Protein AF-0000000084993056 (afdb_homodimer)

Sequence (258 aa):
MSGSFLLDTNIVIALFKGDASVRRNLAKAEKVFIPAIVLGELYYGAYKSGQAERNLSRIEEFVGNIAVLACNAGTAREYGVIKNQLRAKGRPIPENDIWIAAVARQQGLVLVTRDDHFGEVEDLKLEKWMSGSFLLDTNIVIALFKGDASVRRNLAKAEKVFIPAIVLGELYYGAYKSGQAERNLSRIEEFVGNIAVLACNAGTAREYGVIKNQLRAKGRPIPENDIWIAAVARQQGLVLVTRDDHFGEVEDLKLEKW

Structure (mmCIF, N/CA/C/O backbone):
data_AF-0000000084993056-model_v1
#
loop_
_entity.id
_entity.type
_entity.pdbx_description
1 polymer 'Ribonuclease VapC'
#
loop_
_atom_site.group_PDB
_atom_site.id
_atom_site.type_symbol
_atom_site.label_atom_id
_atom_site.label_alt_id
_atom_site.label_comp_id
_atom_site.label_asym_id
_atom_site.label_entity_id
_atom_site.label_seq_id
_atom_site.pdbx_PDB_ins_code
_atom_site.Cartn_x
_atom_site.Cartn_y
_atom_site.Cartn_z
_atom_site.occupancy
_atom_site.B_iso_or_equiv
_atom_site.auth_seq_id
_atom_site.auth_comp_id
_atom_site.auth_asym_id
_atom_site.auth_atom_id
_atom_site.pdbx_PDB_model_num
ATOM 1 N N . MET A 1 1 ? -17.078 -19.562 -17.453 1 42.78 1 MET A N 1
ATOM 2 C CA . MET A 1 1 ? -17.266 -18.125 -17.344 1 42.78 1 MET A CA 1
ATOM 3 C C . MET A 1 1 ? -15.984 -17.438 -16.906 1 42.78 1 MET A C 1
ATOM 5 O O . MET A 1 1 ? -15.594 -17.516 -15.742 1 42.78 1 MET A O 1
ATOM 9 N N . SER A 1 2 ? -15.016 -17.25 -17.938 1 58.47 2 SER A N 1
ATOM 10 C CA . SER A 1 2 ? -13.594 -16.984 -17.703 1 58.47 2 SER A CA 1
ATOM 11 C C . SER A 1 2 ? -13.391 -15.633 -17.016 1 58.47 2 SER A C 1
ATOM 13 O O . SER A 1 2 ? -13.961 -14.625 -17.438 1 58.47 2 SER A O 1
ATOM 15 N N . GLY A 1 3 ? -13.438 -15.523 -15.656 1 82.44 3 GLY A N 1
ATOM 16 C CA . GLY A 1 3 ? -13.57 -14.359 -14.805 1 82.44 3 GLY A CA 1
ATOM 17 C C . GLY A 1 3 ? -12.281 -13.562 -14.68 1 82.44 3 GLY A C 1
ATOM 18 O O . GLY A 1 3 ? -11.258 -13.945 -15.242 1 82.44 3 GLY A O 1
ATOM 19 N N . SER A 1 4 ? -12.359 -12.297 -14.367 1 93.75 4 SER A N 1
ATOM 20 C CA . SER A 1 4 ? -11.266 -11.383 -14.078 1 93.75 4 SER A CA 1
ATOM 21 C C . SER A 1 4 ? -10.734 -11.578 -12.664 1 93.75 4 SER A C 1
ATOM 23 O O . SER A 1 4 ? -11.516 -11.594 -11.703 1 93.75 4 SER A O 1
ATOM 25 N N . PHE A 1 5 ? -9.391 -11.867 -12.578 1 98.06 5 PHE A N 1
ATOM 26 C CA . PHE A 1 5 ? -8.797 -12.305 -11.32 1 98.06 5 PHE A CA 1
ATOM 27 C C . PHE A 1 5 ? -7.691 -11.352 -10.883 1 98.06 5 PHE A C 1
ATOM 29 O O . PHE A 1 5 ? -6.973 -10.797 -11.719 1 98.06 5 PHE A O 1
ATOM 36 N N . LEU A 1 6 ? -7.633 -11.188 -9.641 1 98.81 6 LEU A N 1
ATOM 37 C CA . LEU A 1 6 ? -6.512 -10.523 -8.977 1 98.81 6 LEU A CA 1
ATOM 38 C C . LEU A 1 6 ? -5.645 -11.539 -8.234 1 98.81 6 LEU A C 1
ATOM 40 O O . LEU A 1 6 ? -6.141 -12.273 -7.379 1 98.81 6 LEU A O 1
ATOM 44 N N . LEU A 1 7 ? -4.367 -11.609 -8.578 1 98.75 7 LEU A N 1
ATOM 45 C CA . LEU A 1 7 ? -3.514 -12.648 -8.008 1 98.75 7 LEU A CA 1
ATOM 46 C C . LEU A 1 7 ? -2.805 -12.133 -6.758 1 98.75 7 LEU A C 1
ATOM 48 O O . LEU A 1 7 ? -2.227 -11.047 -6.77 1 98.75 7 LEU A O 1
ATOM 52 N N . ASP A 1 8 ? -2.814 -12.906 -5.691 1 98.81 8 ASP A N 1
ATOM 53 C CA . ASP A 1 8 ? -2.055 -12.688 -4.465 1 98.81 8 ASP A CA 1
ATOM 54 C C . ASP A 1 8 ? -0.596 -13.109 -4.641 1 98.81 8 ASP A C 1
ATOM 56 O O . ASP A 1 8 ? -0.255 -13.797 -5.602 1 98.81 8 ASP A O 1
ATOM 60 N N . THR A 1 9 ? 0.171 -12.68 -3.691 1 98.75 9 THR A N 1
ATOM 61 C CA . THR A 1 9 ? 1.605 -12.938 -3.756 1 98.75 9 THR A CA 1
ATOM 62 C C . THR A 1 9 ? 1.884 -14.438 -3.828 1 98.75 9 THR A C 1
ATOM 64 O O . THR A 1 9 ? 2.686 -14.883 -4.648 1 98.75 9 THR A O 1
ATOM 67 N N . ASN A 1 10 ? 1.232 -15.234 -2.99 1 98.62 10 ASN A N 1
ATOM 68 C CA . ASN A 1 10 ? 1.503 -16.672 -2.941 1 98.62 10 ASN A CA 1
ATOM 69 C C . A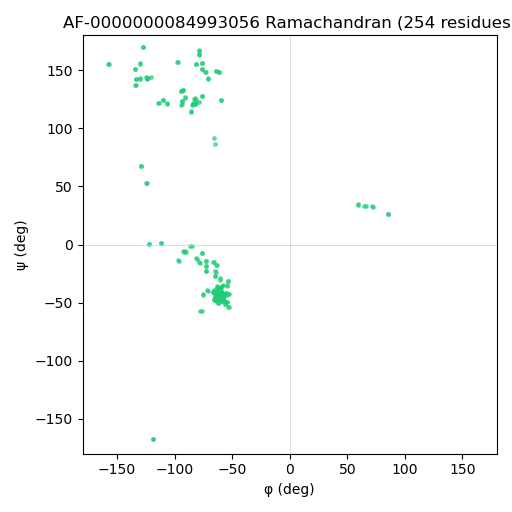SN A 1 10 ? 1.125 -17.359 -4.25 1 98.62 10 ASN A C 1
ATOM 71 O O . ASN A 1 10 ? 1.726 -18.359 -4.621 1 98.62 10 ASN A O 1
ATOM 75 N N . ILE A 1 11 ? 0.187 -16.844 -4.996 1 98.75 11 ILE A N 1
ATOM 76 C CA . ILE A 1 11 ? -0.224 -17.438 -6.27 1 98.75 11 ILE A CA 1
ATOM 77 C C . ILE A 1 11 ? 0.828 -17.141 -7.336 1 98.75 11 ILE A C 1
ATOM 79 O O . ILE A 1 11 ? 1.179 -18.016 -8.133 1 98.75 11 ILE A O 1
ATOM 83 N N . VAL A 1 12 ? 1.347 -15.906 -7.402 1 98.62 12 VAL A N 1
ATOM 84 C CA . VAL A 1 12 ? 2.381 -15.547 -8.367 1 98.62 12 VAL A CA 1
ATOM 85 C C . VAL A 1 12 ? 3.637 -16.375 -8.117 1 98.62 12 VAL A C 1
ATOM 87 O O . VAL A 1 12 ? 4.27 -16.859 -9.055 1 98.62 12 VAL A O 1
ATOM 90 N N . ILE A 1 13 ? 4.008 -16.547 -6.848 1 98.38 13 ILE A N 1
ATOM 91 C CA . ILE A 1 13 ? 5.168 -17.344 -6.488 1 98.38 13 ILE A CA 1
ATOM 92 C C . ILE A 1 13 ? 4.961 -18.797 -6.938 1 98.38 13 ILE A C 1
ATOM 94 O O . ILE A 1 13 ? 5.867 -19.40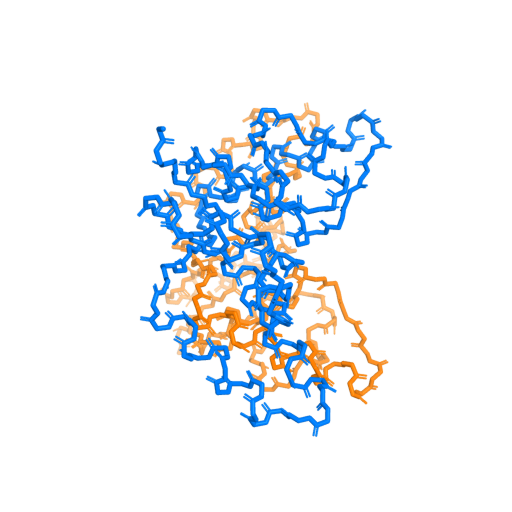6 -7.5 1 98.38 13 ILE A O 1
ATOM 98 N N . ALA A 1 14 ? 3.768 -19.312 -6.676 1 98.56 14 ALA A N 1
ATOM 99 C CA . ALA A 1 14 ? 3.447 -20.656 -7.137 1 98.56 14 ALA A CA 1
ATOM 100 C C . ALA A 1 14 ? 3.564 -20.766 -8.656 1 98.56 14 ALA A C 1
ATOM 102 O O . ALA A 1 14 ? 4.055 -21.766 -9.18 1 98.56 14 ALA A O 1
ATOM 103 N N . LEU A 1 15 ? 3.104 -19.766 -9.344 1 97.88 15 LEU A N 1
ATOM 104 C CA . LEU A 1 15 ? 3.205 -19.719 -10.805 1 97.88 15 LEU A CA 1
ATOM 105 C C . LEU A 1 15 ? 4.664 -19.797 -11.242 1 97.88 15 LEU A C 1
ATOM 107 O O . LEU A 1 15 ? 5.004 -20.562 -12.141 1 97.88 15 LEU A O 1
ATOM 111 N N . PHE A 1 16 ? 5.531 -18.953 -10.617 1 97.25 16 PHE A N 1
ATOM 112 C CA . PHE A 1 16 ? 6.953 -18.922 -10.953 1 97.25 16 PHE A CA 1
ATOM 113 C C . PHE A 1 16 ? 7.605 -20.266 -10.703 1 97.25 16 PHE A C 1
ATOM 115 O O . PHE A 1 16 ? 8.555 -20.641 -11.391 1 97.25 16 PHE A O 1
ATOM 122 N N . LYS A 1 17 ? 7.07 -21 -9.758 1 97.19 17 LYS A N 1
ATOM 123 C CA . LYS A 1 17 ? 7.629 -22.297 -9.398 1 97.19 17 LYS A CA 1
ATOM 124 C C . LYS A 1 17 ? 7.062 -23.406 -10.289 1 97.19 17 LYS A C 1
ATOM 126 O O . LYS A 1 17 ? 7.359 -24.578 -10.086 1 97.19 17 LYS A O 1
ATOM 131 N N . GLY A 1 18 ? 6.172 -23.016 -11.18 1 97.44 18 GLY A N 1
ATOM 132 C CA . GLY A 1 18 ? 5.676 -23.969 -12.172 1 97.44 18 GLY A CA 1
ATOM 133 C C . GLY A 1 18 ? 4.516 -24.797 -11.664 1 97.44 18 GLY A C 1
ATOM 134 O O . GLY A 1 18 ? 4.324 -25.938 -12.102 1 97.44 18 GLY A O 1
ATOM 135 N N . ASP A 1 19 ? 3.795 -24.281 -10.742 1 98.38 19 ASP A N 1
ATOM 136 C CA . ASP A 1 19 ? 2.635 -24.984 -10.203 1 98.38 19 ASP A CA 1
ATOM 137 C C . ASP A 1 19 ? 1.613 -25.281 -11.305 1 98.38 19 ASP A C 1
ATOM 139 O O . ASP A 1 19 ? 1.062 -24.344 -11.906 1 98.38 19 ASP A O 1
ATOM 143 N N . ALA A 1 20 ? 1.235 -26.5 -11.5 1 98.06 20 ALA A N 1
ATOM 144 C CA . ALA A 1 20 ? 0.403 -26.922 -12.625 1 98.06 20 ALA A CA 1
ATOM 145 C C . ALA A 1 20 ? -1.033 -26.438 -12.453 1 98.06 20 ALA A C 1
ATOM 147 O O . ALA A 1 20 ? -1.687 -26.062 -13.43 1 98.06 20 ALA A O 1
ATOM 148 N N . SER A 1 21 ? -1.498 -26.484 -11.281 1 98 21 SER A N 1
ATOM 149 C CA . SER A 1 21 ? -2.861 -26.047 -11.016 1 98 21 SER A CA 1
ATOM 150 C C . SER A 1 21 ? -3.025 -24.562 -11.312 1 98 21 SER A C 1
ATOM 152 O O . SER A 1 21 ? -4 -24.156 -11.945 1 98 21 SER A O 1
ATOM 154 N N . VAL A 1 22 ? -2.092 -23.719 -10.828 1 98.38 22 VAL A N 1
ATOM 155 C CA . VAL A 1 22 ? -2.135 -22.281 -11.078 1 98.38 22 VAL A CA 1
ATOM 156 C C . VAL A 1 22 ? -2.068 -22.031 -12.586 1 98.38 22 VAL A C 1
ATOM 158 O O . VAL A 1 22 ? -2.842 -21.219 -13.117 1 98.38 22 VAL A O 1
ATOM 161 N N . ARG A 1 23 ? -1.207 -22.734 -13.297 1 97.25 23 ARG A N 1
ATOM 162 C CA . ARG A 1 23 ? -1.042 -22.547 -14.734 1 97.25 23 ARG A CA 1
ATOM 163 C C . ARG A 1 23 ? -2.32 -22.906 -15.484 1 97.25 23 ARG A C 1
ATOM 165 O O . ARG A 1 23 ? -2.723 -22.203 -16.406 1 97.25 23 ARG A O 1
ATOM 172 N N . ARG A 1 24 ? -2.924 -23.953 -15.141 1 97.12 24 ARG A N 1
ATOM 173 C CA . ARG A 1 24 ? -4.148 -24.406 -15.789 1 97.12 24 ARG A CA 1
ATOM 174 C C . ARG A 1 24 ? -5.273 -23.391 -15.609 1 97.12 24 ARG A C 1
ATOM 176 O O . ARG A 1 24 ? -6 -23.078 -16.562 1 97.12 24 ARG A O 1
ATOM 183 N N . ASN A 1 25 ? -5.426 -22.953 -14.398 1 97 25 ASN A N 1
ATOM 184 C CA . ASN A 1 25 ? -6.484 -21.984 -14.125 1 97 25 ASN A CA 1
ATOM 185 C C . ASN A 1 25 ? -6.215 -20.656 -14.82 1 97 25 ASN A C 1
ATOM 187 O O . ASN A 1 25 ? -7.141 -20.016 -15.312 1 97 25 ASN A O 1
ATOM 191 N N . LEU A 1 26 ? -4.949 -20.266 -14.82 1 95 26 LEU A N 1
ATOM 192 C CA . LEU A 1 26 ? -4.559 -19.016 -15.477 1 95 26 LEU A CA 1
ATOM 193 C C . LEU A 1 26 ? -4.875 -19.078 -16.969 1 95 26 LEU A C 1
ATOM 195 O O . LEU A 1 26 ? -5.285 -18.062 -17.562 1 95 26 LEU A O 1
ATOM 199 N N . ALA A 1 27 ? -4.703 -20.188 -17.578 1 94.19 27 ALA A N 1
ATOM 200 C CA . ALA A 1 27 ? -4.938 -20.375 -19.016 1 94.19 27 ALA A CA 1
ATOM 201 C C . ALA A 1 27 ? -6.414 -20.172 -19.359 1 94.19 27 ALA A C 1
ATOM 203 O O . ALA A 1 27 ? -6.754 -19.812 -20.484 1 94.19 27 ALA A O 1
ATOM 204 N N . LYS A 1 28 ? -7.242 -20.344 -18.406 1 94.56 28 LYS A N 1
ATOM 205 C CA . LYS A 1 28 ? -8.688 -20.266 -18.625 1 94.56 28 LYS A CA 1
ATOM 206 C C . LYS A 1 28 ? -9.211 -18.875 -18.281 1 94.56 28 LYS A C 1
ATOM 208 O O . LYS A 1 28 ? -10.352 -18.531 -18.609 1 94.56 28 LYS A O 1
ATOM 213 N N . ALA A 1 29 ? -8.383 -18.125 -17.594 1 94.62 29 ALA A N 1
ATOM 214 C CA . ALA A 1 29 ? -8.82 -16.812 -17.109 1 94.62 29 ALA A CA 1
ATOM 215 C C . ALA A 1 29 ? -8.969 -15.82 -18.25 1 94.62 29 ALA A C 1
ATOM 217 O O . ALA A 1 29 ? -8.172 -15.828 -19.188 1 94.62 29 ALA A O 1
ATOM 218 N N . GLU A 1 30 ? -9.922 -14.977 -18.234 1 94.31 30 GLU A N 1
ATOM 219 C CA . GLU A 1 30 ? -10.117 -13.938 -19.25 1 94.31 30 GLU A CA 1
ATOM 220 C C . GLU A 1 30 ? -9.133 -12.781 -19.047 1 94.31 30 GLU A C 1
ATOM 222 O O . GLU A 1 30 ? -8.445 -12.375 -19.969 1 94.31 30 GLU A O 1
ATOM 227 N N . LYS A 1 31 ? -9.172 -12.188 -17.875 1 95.88 31 LYS A N 1
ATOM 228 C CA . LYS A 1 31 ? -8.242 -11.133 -17.484 1 95.88 31 LYS A CA 1
ATOM 229 C C . LYS A 1 31 ? -7.621 -11.43 -16.125 1 95.88 31 LYS A C 1
ATOM 231 O O . LYS A 1 31 ? -8.289 -11.938 -15.227 1 95.88 31 LYS A O 1
ATOM 236 N N . VAL A 1 32 ? -6.332 -11.055 -16.094 1 97.12 32 VAL A N 1
ATOM 237 C CA . VAL A 1 32 ? -5.602 -11.273 -14.844 1 97.12 32 VAL A CA 1
ATOM 238 C C . VAL A 1 32 ? -4.816 -10.016 -14.477 1 97.12 32 VAL A C 1
ATOM 240 O O . VAL A 1 32 ? -4.227 -9.367 -15.352 1 97.12 32 VAL A O 1
ATOM 243 N N . PHE A 1 33 ? -4.879 -9.703 -13.188 1 98.5 33 PHE A N 1
ATOM 244 C CA . PHE A 1 33 ? -4.207 -8.531 -12.648 1 98.5 33 PHE A CA 1
ATOM 245 C C . PHE A 1 33 ? -3.379 -8.891 -11.422 1 98.5 33 PHE A C 1
ATOM 247 O O . PHE A 1 33 ? -3.629 -9.906 -10.773 1 98.5 33 PHE A O 1
ATOM 254 N N . ILE A 1 34 ? -2.426 -8.117 -11.172 1 98.62 34 ILE A N 1
ATOM 255 C CA . ILE A 1 34 ? -1.807 -8.133 -9.852 1 98.62 34 ILE A CA 1
ATOM 256 C C . ILE A 1 34 ? -1.845 -6.73 -9.25 1 98.62 34 ILE A C 1
ATOM 258 O O . ILE A 1 34 ? -1.724 -5.734 -9.969 1 98.62 34 ILE A O 1
ATOM 262 N N . PRO A 1 35 ? -2.064 -6.668 -7.922 1 98.88 35 PRO A N 1
ATOM 263 C CA . PRO A 1 35 ? -1.979 -5.344 -7.301 1 98.88 35 PRO A CA 1
ATOM 264 C C . PRO A 1 35 ? -0.54 -4.867 -7.121 1 98.88 35 PRO A C 1
ATOM 266 O O . PRO A 1 35 ? 0.366 -5.684 -6.941 1 98.88 35 PRO A O 1
ATOM 269 N N . ALA A 1 36 ? -0.337 -3.553 -7.141 1 98.94 36 ALA A N 1
ATOM 270 C CA . ALA A 1 36 ? 0.986 -2.973 -6.922 1 98.94 36 ALA A CA 1
ATOM 271 C C . ALA A 1 36 ? 1.601 -3.482 -5.621 1 98.94 36 ALA A C 1
ATOM 273 O O . ALA A 1 36 ? 2.818 -3.658 -5.531 1 98.94 36 ALA A O 1
ATOM 274 N N . ILE A 1 37 ? 0.778 -3.764 -4.637 1 98.94 37 ILE A N 1
ATOM 275 C CA . ILE A 1 37 ? 1.225 -4.266 -3.342 1 98.94 37 ILE A CA 1
ATOM 276 C C . ILE A 1 37 ? 1.909 -5.617 -3.518 1 98.94 37 ILE A C 1
ATOM 278 O O . ILE A 1 37 ? 2.984 -5.852 -2.963 1 98.94 37 ILE A O 1
ATOM 282 N N . VAL A 1 38 ? 1.337 -6.496 -4.293 1 98.94 38 VAL A N 1
ATOM 283 C CA . VAL A 1 38 ? 1.917 -7.805 -4.578 1 98.94 38 VAL A CA 1
ATOM 284 C C . VAL A 1 38 ? 3.232 -7.633 -5.336 1 98.94 38 VAL A C 1
ATOM 286 O O . VAL A 1 38 ? 4.227 -8.297 -5.027 1 98.94 38 VAL A O 1
ATOM 289 N N . LEU A 1 39 ? 3.213 -6.727 -6.285 1 98.94 39 LEU A N 1
ATOM 290 C CA . LEU A 1 39 ? 4.438 -6.473 -7.035 1 98.94 39 LEU A CA 1
ATOM 291 C C . LEU A 1 39 ? 5.555 -6 -6.109 1 98.94 39 LEU A C 1
ATOM 293 O O . LEU A 1 39 ? 6.707 -6.41 -6.258 1 98.94 39 LEU A O 1
ATOM 297 N N . GLY A 1 40 ? 5.242 -5.117 -5.152 1 98.94 40 GLY A N 1
ATOM 298 C CA . GLY A 1 40 ? 6.227 -4.688 -4.172 1 98.94 40 GLY A CA 1
ATOM 299 C C . GLY A 1 40 ? 6.816 -5.836 -3.375 1 98.94 40 GLY A C 1
ATOM 300 O O . GLY A 1 40 ? 8.031 -5.891 -3.164 1 98.94 40 GLY A O 1
ATOM 301 N N . GLU A 1 41 ? 5.93 -6.723 -2.928 1 98.94 41 GLU A N 1
ATOM 302 C CA . GLU A 1 41 ? 6.379 -7.902 -2.193 1 98.94 41 GLU A CA 1
ATOM 303 C C . GLU A 1 41 ? 7.305 -8.766 -3.045 1 98.94 41 GLU A C 1
ATOM 305 O O . GLU A 1 41 ? 8.297 -9.297 -2.549 1 98.94 41 GLU A O 1
ATOM 310 N N . LEU A 1 42 ? 6.988 -8.945 -4.32 1 98.81 42 LEU A N 1
ATOM 311 C CA . LEU A 1 42 ? 7.809 -9.734 -5.234 1 98.81 42 LEU A CA 1
ATOM 312 C C . LEU A 1 42 ? 9.18 -9.086 -5.43 1 98.81 42 LEU A C 1
ATOM 314 O O . LEU A 1 42 ? 10.203 -9.781 -5.406 1 98.81 42 LEU A O 1
ATOM 318 N N . TYR A 1 43 ? 9.227 -7.734 -5.633 1 98.88 43 TYR A N 1
ATOM 319 C CA . TYR A 1 43 ? 10.508 -7.039 -5.766 1 98.88 43 TYR A CA 1
ATOM 320 C C . TYR A 1 43 ? 11.352 -7.211 -4.508 1 98.88 43 TYR A C 1
ATOM 322 O O . TYR A 1 43 ? 12.539 -7.516 -4.586 1 98.88 43 TYR A O 1
ATOM 330 N N . TYR A 1 44 ? 10.758 -7.035 -3.367 1 98.94 44 TYR A N 1
ATOM 331 C CA . TYR A 1 44 ? 11.484 -7.25 -2.121 1 98.94 44 TYR A CA 1
ATOM 332 C C . TYR A 1 44 ? 12.07 -8.656 -2.07 1 98.94 44 TYR A C 1
ATOM 334 O O . TYR A 1 44 ? 13.242 -8.828 -1.734 1 98.94 44 TYR A O 1
ATOM 342 N N . GLY A 1 45 ? 11.203 -9.625 -2.332 1 98.69 45 GLY A N 1
ATOM 343 C CA . GLY A 1 45 ? 11.68 -11 -2.367 1 98.69 45 GLY A CA 1
ATOM 344 C C . GLY A 1 45 ? 12.867 -11.203 -3.295 1 98.69 45 GLY A C 1
ATOM 345 O O . GLY A 1 45 ? 13.797 -11.938 -2.969 1 98.69 45 GLY A O 1
ATOM 346 N N . ALA A 1 46 ? 12.805 -10.609 -4.441 1 98.69 46 ALA A N 1
ATOM 347 C CA . ALA A 1 46 ? 13.883 -10.719 -5.422 1 98.69 46 ALA A CA 1
ATOM 348 C C . ALA A 1 46 ? 15.164 -10.094 -4.895 1 98.69 46 ALA A C 1
ATOM 350 O O . ALA A 1 46 ? 16.234 -10.719 -4.934 1 98.69 46 ALA A O 1
ATOM 351 N N . TYR A 1 47 ? 15.086 -8.867 -4.355 1 98.5 47 TYR A N 1
ATOM 352 C CA . TYR A 1 47 ? 16.266 -8.164 -3.854 1 98.5 47 TYR A CA 1
ATOM 353 C C . TYR A 1 47 ? 16.891 -8.922 -2.686 1 98.5 47 TYR A C 1
ATOM 355 O O . TYR A 1 47 ? 18.109 -8.914 -2.518 1 98.5 47 TYR A O 1
ATOM 363 N N . LYS A 1 48 ? 16.062 -9.5 -1.904 1 98 48 LYS A N 1
ATOM 364 C CA . LYS A 1 48 ? 16.5 -10.219 -0.712 1 98 48 LYS A CA 1
ATOM 365 C C . LYS A 1 48 ? 17.172 -11.539 -1.082 1 98 48 LYS A C 1
ATOM 367 O O . LYS A 1 48 ? 18 -12.047 -0.324 1 98 48 LYS A O 1
ATOM 372 N N . SER A 1 49 ? 16.859 -12.031 -2.248 1 96.88 49 SER A N 1
ATOM 373 C CA . SER A 1 49 ? 17.281 -13.375 -2.646 1 96.88 49 SER A CA 1
ATOM 374 C C . SER A 1 49 ? 18.734 -13.391 -3.086 1 96.88 49 SER A C 1
ATOM 376 O O . SER A 1 49 ? 19.328 -12.344 -3.373 1 96.88 49 SER A O 1
ATOM 378 N N . GLY A 1 50 ? 19.406 -14.555 -3.168 1 95 50 GLY A N 1
ATOM 379 C CA . GLY A 1 50 ? 20.766 -14.742 -3.68 1 95 50 GLY A CA 1
ATOM 380 C C . GLY A 1 50 ? 20.844 -14.688 -5.191 1 95 50 GLY A C 1
ATOM 381 O O . GLY A 1 50 ? 21.938 -14.727 -5.766 1 95 50 GLY A O 1
ATOM 382 N N . GLN A 1 51 ? 19.766 -14.633 -5.863 1 96.56 51 GLN A N 1
ATOM 383 C CA . GLN A 1 51 ? 19.672 -14.57 -7.32 1 96.56 51 GLN A CA 1
ATOM 384 C C . GLN A 1 51 ? 18.859 -13.352 -7.77 1 96.56 51 GLN A C 1
ATOM 386 O O . GLN A 1 51 ? 17.938 -13.477 -8.57 1 96.56 51 GLN A O 1
ATOM 391 N N . ALA A 1 52 ? 19.25 -12.188 -7.285 1 96.81 52 ALA A N 1
ATOM 392 C CA . ALA A 1 52 ? 18.469 -10.961 -7.461 1 96.81 52 ALA A CA 1
ATOM 393 C C . ALA A 1 52 ? 18.266 -10.656 -8.938 1 96.81 52 ALA A C 1
ATOM 395 O O . ALA A 1 52 ? 17.125 -10.414 -9.367 1 96.81 52 ALA A O 1
ATOM 396 N N . GLU A 1 53 ? 19.297 -10.703 -9.766 1 97.38 53 GLU A N 1
ATOM 397 C CA . GLU A 1 53 ? 19.188 -10.344 -11.18 1 97.38 53 GLU A CA 1
ATOM 398 C C . GLU A 1 53 ? 18.219 -11.281 -11.914 1 97.38 53 GLU A C 1
ATOM 400 O O . GLU A 1 53 ? 17.391 -10.828 -12.695 1 97.38 53 GLU A O 1
ATOM 405 N N . ARG A 1 54 ? 18.344 -12.508 -11.742 1 97.5 54 ARG A N 1
ATOM 406 C CA . ARG A 1 54 ? 17.469 -13.492 -12.383 1 97.5 54 ARG A CA 1
ATOM 407 C C . ARG A 1 54 ? 16.016 -13.312 -11.945 1 97.5 54 ARG A C 1
ATOM 409 O O . ARG A 1 54 ? 15.117 -13.32 -12.781 1 97.5 54 ARG A O 1
ATOM 416 N N . ASN A 1 55 ? 15.836 -13.141 -10.633 1 97.88 55 ASN A N 1
ATOM 417 C CA . ASN A 1 55 ? 14.484 -12.977 -10.109 1 97.88 55 ASN A CA 1
ATOM 418 C C . ASN A 1 55 ? 13.859 -11.672 -10.578 1 97.88 55 ASN A C 1
ATOM 420 O O . ASN A 1 55 ? 12.664 -11.625 -10.883 1 97.88 55 ASN A O 1
ATOM 424 N N . LEU A 1 56 ? 14.609 -10.625 -10.602 1 98.31 56 LEU A N 1
ATOM 425 C CA . LEU A 1 56 ? 14.117 -9.344 -11.086 1 98.31 56 LEU A CA 1
ATOM 426 C C . LEU A 1 56 ? 13.711 -9.438 -12.555 1 98.31 56 LEU A C 1
ATOM 428 O O . LEU A 1 56 ? 12.68 -8.906 -12.961 1 98.31 56 LEU A O 1
ATOM 432 N N . SER A 1 57 ? 14.547 -10.102 -13.344 1 97.94 57 SER A N 1
ATOM 433 C CA . SER A 1 57 ? 14.227 -10.289 -14.75 1 97.94 57 SER A CA 1
ATOM 434 C C . SER A 1 57 ? 12.914 -11.055 -14.93 1 97.94 57 SER A C 1
ATOM 436 O O . SER A 1 57 ? 12.117 -10.734 -15.805 1 97.94 57 SER A O 1
ATOM 438 N N . ARG A 1 58 ? 12.742 -12.031 -14.148 1 97.06 58 ARG A N 1
ATOM 439 C CA . ARG A 1 58 ? 11.516 -12.828 -14.188 1 97.06 58 ARG A CA 1
ATOM 440 C C . ARG A 1 58 ? 10.297 -11.969 -13.852 1 97.06 58 ARG A C 1
ATOM 442 O O . ARG A 1 58 ? 9.258 -12.078 -14.5 1 97.06 58 ARG A O 1
ATOM 449 N N . ILE A 1 59 ? 10.422 -11.156 -12.805 1 98.12 59 ILE A N 1
ATOM 450 C CA . ILE A 1 59 ? 9.344 -10.266 -12.398 1 98.12 59 ILE A CA 1
ATOM 451 C C . ILE A 1 59 ? 9.039 -9.281 -13.523 1 98.12 59 ILE A C 1
ATOM 453 O O . ILE A 1 59 ? 7.875 -9.055 -13.859 1 98.12 59 ILE A O 1
ATOM 457 N N . GLU A 1 60 ? 10.031 -8.719 -14.117 1 97.5 60 GLU A N 1
ATOM 458 C CA . GLU A 1 60 ? 9.844 -7.734 -15.18 1 97.5 60 GLU A CA 1
ATOM 459 C C . GLU A 1 60 ? 9.172 -8.359 -16.406 1 97.5 60 GLU A C 1
ATOM 461 O O . GLU A 1 60 ? 8.336 -7.73 -17.047 1 97.5 60 GLU A O 1
ATOM 466 N N . GLU A 1 61 ? 9.562 -9.523 -16.734 1 96.38 61 GLU A N 1
ATOM 467 C CA . GLU A 1 61 ? 8.914 -10.242 -17.828 1 96.38 61 GLU A CA 1
ATOM 468 C C . GLU A 1 61 ? 7.441 -10.5 -17.516 1 96.38 61 GLU A C 1
ATOM 470 O O . GLU A 1 61 ? 6.582 -10.336 -18.391 1 96.38 61 GLU A O 1
ATOM 475 N N . PHE A 1 62 ? 7.246 -10.875 -16.328 1 96.06 62 PHE A N 1
ATOM 476 C CA . PHE A 1 62 ? 5.895 -11.188 -15.883 1 96.06 62 PHE A CA 1
ATOM 477 C C . PHE A 1 62 ? 5 -9.953 -15.953 1 96.06 62 PHE A C 1
ATOM 479 O O . PHE A 1 62 ? 3.889 -10.016 -16.484 1 96.06 62 PHE A O 1
ATOM 486 N N . VAL A 1 63 ? 5.438 -8.812 -15.484 1 95 63 VAL A N 1
ATOM 487 C CA . VAL A 1 63 ? 4.59 -7.629 -15.391 1 95 63 VAL A CA 1
ATOM 488 C C . VAL A 1 63 ? 4.465 -6.977 -16.766 1 95 63 VAL A C 1
ATOM 490 O O . VAL A 1 63 ? 3.607 -6.113 -16.984 1 95 63 VAL A O 1
ATOM 493 N N . GLY A 1 64 ? 5.332 -7.371 -17.672 1 93.44 64 GLY A N 1
ATOM 494 C CA . GLY A 1 64 ? 5.16 -6.949 -19.062 1 93.44 64 GLY A CA 1
ATOM 495 C C . GLY A 1 64 ? 3.928 -7.543 -19.719 1 93.44 64 GLY A C 1
ATOM 496 O O . GLY A 1 64 ? 3.455 -7.031 -20.734 1 93.44 64 GLY A O 1
ATOM 497 N N . ASN A 1 65 ? 3.311 -8.578 -19.125 1 90.25 65 ASN A N 1
ATOM 498 C CA . ASN A 1 65 ? 2.223 -9.328 -19.75 1 90.25 65 ASN A CA 1
ATOM 499 C C . ASN A 1 65 ? 0.96 -9.297 -18.891 1 90.25 65 ASN A C 1
ATOM 501 O O . ASN A 1 65 ? -0.028 -9.961 -19.203 1 90.25 65 ASN A O 1
ATOM 505 N N . ILE A 1 66 ? 1.062 -8.641 -17.812 1 93.25 66 ILE A N 1
ATOM 506 C CA . ILE A 1 66 ? -0.071 -8.594 -16.891 1 93.25 66 ILE A CA 1
ATOM 507 C C . ILE A 1 66 ? -0.308 -7.16 -16.438 1 93.25 66 ILE A C 1
ATOM 509 O O . ILE A 1 66 ? 0.643 -6.398 -16.234 1 93.25 66 ILE A O 1
ATOM 513 N N . ALA A 1 67 ? -1.571 -6.789 -16.297 1 95.38 67 ALA A N 1
ATOM 514 C CA . ALA A 1 67 ? -1.888 -5.441 -15.828 1 95.38 67 ALA A CA 1
ATOM 515 C C . ALA A 1 67 ? -1.658 -5.312 -14.328 1 95.38 67 ALA A C 1
ATOM 517 O O . ALA A 1 67 ? -2.129 -6.141 -13.547 1 95.38 67 ALA A O 1
ATOM 518 N N . VAL A 1 68 ? -0.92 -4.344 -13.898 1 98.56 68 VAL A N 1
ATOM 519 C CA . VAL A 1 68 ? -0.712 -4.008 -12.492 1 98.56 68 VAL A CA 1
ATOM 520 C C . VAL A 1 68 ? -1.715 -2.941 -12.062 1 98.56 68 VAL A C 1
ATOM 522 O O . VAL A 1 68 ? -1.813 -1.884 -12.688 1 98.56 68 VAL A O 1
ATOM 525 N N . LEU A 1 69 ? -2.475 -3.219 -11.047 1 98.81 69 LEU A N 1
ATOM 526 C CA . LEU A 1 69 ? -3.447 -2.256 -10.539 1 98.81 69 LEU A CA 1
ATOM 527 C C . LEU A 1 69 ? -2.859 -1.436 -9.398 1 98.81 69 LEU A C 1
ATOM 529 O O . LEU A 1 69 ? -2.281 -1.993 -8.461 1 98.81 69 LEU A O 1
ATOM 533 N N . ALA A 1 70 ? -3.047 -0.151 -9.5 1 98.88 70 ALA A N 1
ATOM 534 C CA . ALA A 1 70 ? -2.529 0.767 -8.492 1 98.88 70 ALA A CA 1
ATOM 535 C C . ALA A 1 70 ? -3.459 0.834 -7.281 1 98.88 70 ALA A C 1
ATOM 537 O O . ALA A 1 70 ? -4.633 0.459 -7.371 1 98.88 70 ALA A O 1
ATOM 538 N N . CYS A 1 71 ? -2.912 1.2 -6.094 1 98.88 71 CYS A N 1
ATOM 539 C CA . CYS A 1 71 ? -3.711 1.684 -4.977 1 98.88 71 CYS A CA 1
ATOM 540 C C . CYS A 1 71 ? -3.949 3.186 -5.086 1 98.88 71 CYS A C 1
ATOM 542 O O . CYS A 1 71 ? -3.006 3.975 -5.023 1 98.88 71 CYS A O 1
ATOM 544 N N . ASN A 1 72 ? -5.211 3.57 -5.277 1 98.69 72 ASN A N 1
ATOM 545 C CA . ASN A 1 72 ? -5.574 4.973 -5.434 1 98.69 72 ASN A CA 1
ATOM 546 C C . ASN A 1 72 ? -6.531 5.434 -4.336 1 98.69 72 ASN A C 1
ATOM 548 O O . ASN A 1 72 ? -6.68 4.758 -3.316 1 98.69 72 ASN A O 1
ATOM 552 N N . ALA A 1 73 ? -7.133 6.641 -4.555 1 98.56 73 ALA A N 1
ATOM 553 C CA . ALA A 1 73 ? -8.008 7.211 -3.533 1 98.56 73 ALA A CA 1
ATOM 554 C C . ALA A 1 73 ? -9.188 6.285 -3.242 1 98.56 73 ALA A C 1
ATOM 556 O O . ALA A 1 73 ? -9.602 6.145 -2.09 1 98.56 73 ALA A O 1
ATOM 557 N N . GLY A 1 74 ? -9.703 5.699 -4.312 1 98.44 74 GLY A N 1
ATOM 558 C CA . GLY A 1 74 ? -10.773 4.738 -4.105 1 98.44 74 GLY A CA 1
ATOM 559 C C . GLY A 1 74 ? -10.344 3.523 -3.307 1 98.44 74 GLY A C 1
ATOM 560 O O . GLY A 1 74 ? -11.086 3.041 -2.451 1 98.44 74 GLY A O 1
ATOM 561 N N . THR A 1 75 ? -9.125 3.02 -3.592 1 98.94 75 THR A N 1
ATOM 562 C CA . THR A 1 75 ? -8.586 1.9 -2.832 1 98.94 75 THR A CA 1
ATOM 563 C C . THR A 1 75 ? -8.406 2.277 -1.363 1 98.94 75 THR A C 1
ATOM 565 O O . THR A 1 75 ? -8.641 1.458 -0.473 1 98.94 75 THR A O 1
ATOM 568 N N . ALA A 1 76 ? -7.965 3.465 -1.14 1 98.94 76 ALA A N 1
ATOM 569 C CA . ALA A 1 76 ? -7.738 3.963 0.215 1 98.94 76 ALA A CA 1
ATOM 570 C C . ALA A 1 76 ? -9.016 3.906 1.042 1 98.94 76 ALA A C 1
ATOM 572 O O . ALA A 1 76 ? -8.984 3.549 2.223 1 98.94 76 ALA A O 1
ATOM 573 N N . ARG A 1 77 ? -10.117 4.285 0.445 1 98.69 77 ARG A N 1
ATOM 574 C CA . ARG A 1 77 ? -11.391 4.219 1.148 1 98.69 77 ARG A CA 1
ATOM 575 C C . ARG A 1 77 ? -11.734 2.785 1.536 1 98.69 77 ARG A C 1
ATOM 577 O O . ARG A 1 77 ? -12.117 2.52 2.678 1 98.69 77 ARG A O 1
ATOM 584 N N . GLU A 1 78 ? -11.594 1.88 0.584 1 98.88 78 GLU A N 1
ATOM 585 C CA . GLU A 1 78 ? -11.836 0.47 0.879 1 98.88 78 GLU A CA 1
ATOM 586 C C . GLU A 1 78 ? -10.906 -0.029 1.986 1 98.88 78 GLU A C 1
ATOM 588 O O . GLU A 1 78 ? -11.336 -0.787 2.861 1 98.88 78 GLU A O 1
ATOM 593 N N . TYR A 1 79 ? -9.664 0.345 1.944 1 98.94 79 TYR A N 1
ATOM 594 C CA . TYR A 1 79 ? -8.711 -0.01 2.99 1 98.94 79 TYR A CA 1
ATOM 595 C C . TYR A 1 79 ? -9.234 0.384 4.363 1 98.94 79 TYR A C 1
ATOM 597 O O . TYR A 1 79 ? -9.234 -0.427 5.293 1 98.94 79 TYR A O 1
ATOM 605 N N . GLY A 1 80 ? -9.609 1.655 4.492 1 98.94 80 GLY A N 1
ATOM 606 C CA . GLY A 1 80 ? -10.133 2.127 5.766 1 98.94 80 GLY A CA 1
ATOM 607 C C . GLY A 1 80 ? -11.32 1.32 6.262 1 98.94 80 GLY A C 1
ATOM 608 O O . GLY A 1 80 ? -11.391 0.975 7.441 1 98.94 80 GLY A O 1
ATOM 609 N N . VAL A 1 81 ? -12.234 1.017 5.375 1 98.81 81 VAL A N 1
ATOM 610 C CA . VAL A 1 81 ? -13.43 0.247 5.711 1 98.81 81 VAL A CA 1
ATOM 611 C C . VAL A 1 81 ? -13.031 -1.146 6.188 1 98.81 81 VAL A C 1
ATOM 613 O O . VAL A 1 81 ? -13.453 -1.588 7.258 1 98.81 81 VAL A O 1
ATOM 616 N N . ILE A 1 82 ? -12.211 -1.808 5.438 1 98.94 82 ILE A N 1
ATOM 617 C CA . ILE A 1 82 ? -11.82 -3.184 5.719 1 98.94 82 ILE A CA 1
ATOM 618 C C . ILE A 1 82 ? -11.078 -3.246 7.055 1 98.94 82 ILE A C 1
ATOM 620 O O . ILE A 1 82 ? -11.367 -4.102 7.895 1 98.94 82 ILE A O 1
ATOM 624 N N . LYS A 1 83 ? -10.133 -2.344 7.258 1 98.88 83 LYS A N 1
ATOM 625 C CA . LYS A 1 83 ? -9.352 -2.361 8.492 1 98.88 83 LYS A CA 1
ATOM 626 C C . LYS A 1 83 ? -10.234 -2.139 9.711 1 98.88 83 LYS A C 1
ATOM 628 O O . LYS A 1 83 ? -10.062 -2.795 10.742 1 98.88 83 LYS A O 1
ATOM 633 N N . ASN A 1 84 ? -11.156 -1.229 9.586 1 98.88 84 ASN A N 1
ATOM 634 C CA . ASN A 1 84 ? -12.078 -0.984 10.688 1 98.88 84 ASN A CA 1
ATOM 635 C C . ASN A 1 84 ? -12.953 -2.201 10.969 1 98.88 84 ASN A C 1
ATOM 637 O O . ASN A 1 84 ? -13.227 -2.527 12.125 1 98.88 84 ASN A O 1
ATOM 641 N N . GLN A 1 85 ? -13.484 -2.85 9.922 1 98.75 85 GLN A N 1
ATOM 642 C CA . GLN A 1 85 ? -14.297 -4.051 10.078 1 98.75 85 GLN A CA 1
ATOM 643 C C . GLN A 1 85 ? -13.516 -5.16 10.773 1 98.75 85 GLN A C 1
ATOM 645 O O . GLN A 1 85 ? -14.047 -5.844 11.656 1 98.75 85 GLN A O 1
ATOM 650 N N . LEU A 1 86 ? -12.281 -5.324 10.375 1 98.81 86 LEU A N 1
ATOM 651 C CA . LEU A 1 86 ? -11.414 -6.32 10.984 1 98.81 86 LEU A CA 1
ATOM 652 C C . LEU A 1 86 ? -11.18 -6.008 12.461 1 98.81 86 LEU A C 1
ATOM 654 O O . LEU A 1 86 ? -11.195 -6.906 13.297 1 98.81 86 LEU A O 1
ATOM 658 N N . ARG A 1 87 ? -10.875 -4.77 12.758 1 98.56 87 ARG A N 1
ATOM 659 C CA . ARG A 1 87 ? -10.711 -4.336 14.141 1 98.56 87 ARG A CA 1
ATOM 660 C C . ARG A 1 87 ? -11.945 -4.672 14.977 1 98.56 87 ARG A C 1
ATOM 662 O O . ARG A 1 87 ? -11.828 -5.215 16.078 1 98.56 87 ARG A O 1
ATOM 669 N N . ALA A 1 88 ? -13.117 -4.309 14.477 1 97.88 88 ALA A N 1
ATOM 670 C CA . ALA A 1 88 ? -14.375 -4.488 15.195 1 97.88 88 ALA A CA 1
ATOM 671 C C . ALA A 1 88 ? -14.609 -5.953 15.539 1 97.88 88 ALA A C 1
ATOM 673 O O . ALA A 1 88 ? -15.172 -6.27 16.594 1 97.88 88 ALA A O 1
ATOM 674 N N . LYS A 1 89 ? -14.227 -6.84 14.703 1 97.25 89 L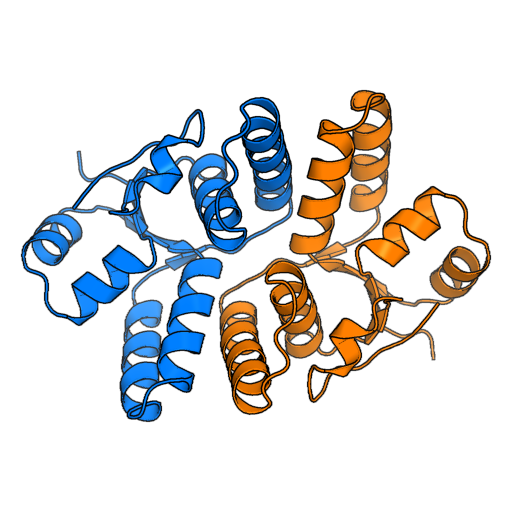YS A N 1
ATOM 675 C CA . LYS A 1 89 ? -14.445 -8.266 14.938 1 97.25 89 LYS A CA 1
ATOM 676 C C . LYS A 1 89 ? -13.273 -8.883 15.688 1 97.25 89 LYS A C 1
ATOM 678 O O . LYS A 1 89 ? -13.32 -10.055 16.078 1 97.25 89 LYS A O 1
ATOM 683 N N . GLY A 1 90 ? -12.164 -8.148 15.93 1 98.31 90 GLY A N 1
ATOM 684 C CA . GLY A 1 90 ? -10.992 -8.633 16.641 1 98.31 90 GLY A CA 1
ATOM 685 C C . GLY A 1 90 ? -10.164 -9.617 15.844 1 98.31 90 GLY A C 1
ATOM 686 O O . GLY A 1 90 ? -9.609 -10.562 16.406 1 98.31 90 GLY A O 1
ATOM 687 N N . ARG A 1 91 ? -10.086 -9.5 14.5 1 98.25 91 ARG A N 1
ATOM 688 C CA . ARG A 1 91 ? -9.352 -10.391 13.617 1 98.25 91 ARG A CA 1
ATOM 689 C C . ARG A 1 91 ? -8.43 -9.602 12.68 1 98.25 91 ARG A C 1
ATOM 691 O O . ARG A 1 91 ? -8.656 -9.57 11.469 1 98.25 91 ARG A O 1
ATOM 698 N N . PRO A 1 92 ? -7.406 -8.977 13.242 1 98.31 92 PRO A N 1
ATOM 699 C CA . PRO A 1 92 ? -6.488 -8.234 12.375 1 98.31 92 PRO A CA 1
ATOM 700 C C . PRO A 1 92 ? -5.734 -9.141 11.398 1 98.31 92 PRO A C 1
ATOM 702 O O . PRO A 1 92 ? -5.492 -10.312 11.703 1 98.31 92 PRO A O 1
ATOM 705 N N . ILE A 1 93 ? -5.406 -8.648 10.258 1 98.62 93 ILE A N 1
ATOM 706 C CA . ILE A 1 93 ? -4.531 -9.305 9.297 1 98.62 93 ILE A CA 1
ATOM 707 C C . ILE A 1 93 ? -3.404 -8.359 8.891 1 98.62 93 ILE A C 1
ATOM 709 O O . ILE A 1 93 ? -3.443 -7.168 9.203 1 98.62 93 ILE A O 1
ATOM 713 N N . PRO A 1 94 ? -2.346 -8.789 8.156 1 98.56 94 PRO A N 1
ATOM 714 C CA . PRO A 1 94 ? -1.221 -7.93 7.777 1 98.56 94 PRO A CA 1
ATOM 715 C C . PRO A 1 94 ? -1.644 -6.754 6.898 1 98.56 94 PRO A C 1
ATOM 717 O O . PRO A 1 94 ? -2.553 -6.891 6.074 1 98.56 94 PRO A O 1
ATOM 720 N N . GLU A 1 95 ? -0.947 -5.668 7.035 1 98.75 95 GLU A N 1
ATOM 721 C CA . GLU A 1 95 ? -1.29 -4.422 6.363 1 98.75 95 GLU A CA 1
ATOM 722 C C . GLU A 1 95 ? -1.354 -4.609 4.848 1 98.75 95 GLU A C 1
ATOM 724 O O . GLU A 1 95 ? -2.295 -4.148 4.199 1 98.75 95 GLU A O 1
ATOM 729 N N . ASN A 1 96 ? -0.313 -5.25 4.293 1 98.88 96 ASN A N 1
ATOM 730 C CA . ASN A 1 96 ? -0.324 -5.465 2.85 1 98.88 96 ASN A CA 1
ATOM 731 C C . ASN A 1 96 ? -1.531 -6.289 2.414 1 98.88 96 ASN A C 1
ATOM 733 O O . ASN A 1 96 ? -2.098 -6.055 1.346 1 98.88 96 ASN A O 1
ATOM 737 N N . ASP A 1 97 ? -1.929 -7.238 3.211 1 98.88 97 ASP A N 1
ATOM 738 C CA . ASP A 1 97 ? -3.105 -8.039 2.893 1 98.88 97 ASP A CA 1
ATOM 739 C C . ASP A 1 97 ? -4.363 -7.176 2.846 1 98.88 97 ASP A C 1
ATOM 741 O O . ASP A 1 97 ? -5.242 -7.398 2.012 1 98.88 97 ASP A O 1
ATOM 745 N N . ILE A 1 98 ? -4.465 -6.234 3.717 1 98.94 98 ILE A N 1
ATOM 746 C CA . ILE A 1 98 ? -5.617 -5.336 3.727 1 98.94 98 ILE A CA 1
ATOM 747 C C . ILE A 1 98 ? -5.652 -4.527 2.432 1 98.94 98 ILE A C 1
ATOM 749 O O . ILE A 1 98 ? -6.711 -4.363 1.823 1 98.94 98 ILE A O 1
ATOM 753 N N . TRP A 1 99 ? -4.547 -4.039 1.965 1 98.94 99 TRP A N 1
ATOM 754 C CA . TRP A 1 99 ? -4.477 -3.283 0.719 1 98.94 99 TRP A CA 1
ATOM 755 C C . TRP A 1 99 ? -4.84 -4.16 -0.473 1 98.94 99 TRP A C 1
ATOM 757 O O . TRP A 1 99 ? -5.539 -3.719 -1.389 1 98.94 99 TRP A O 1
ATOM 767 N N . ILE A 1 100 ? -4.305 -5.391 -0.502 1 98.94 100 ILE A N 1
ATOM 768 C CA . ILE A 1 100 ? -4.637 -6.32 -1.575 1 98.94 100 ILE A CA 1
ATOM 769 C C . ILE A 1 100 ? -6.145 -6.555 -1.612 1 98.94 100 ILE A C 1
ATOM 771 O O . ILE A 1 100 ? -6.766 -6.477 -2.676 1 98.94 100 ILE A O 1
ATOM 775 N N . ALA A 1 101 ? -6.719 -6.785 -0.47 1 98.94 101 ALA A N 1
ATOM 776 C CA . ALA A 1 101 ? -8.164 -6.957 -0.368 1 98.94 101 ALA A CA 1
ATOM 777 C C . ALA A 1 101 ? -8.906 -5.707 -0.832 1 98.94 101 ALA A C 1
ATOM 779 O O . ALA A 1 101 ? -9.938 -5.797 -1.494 1 98.94 101 ALA A O 1
ATOM 780 N N . ALA A 1 102 ? -8.422 -4.562 -0.459 1 98.94 102 ALA A N 1
ATOM 781 C CA . ALA A 1 102 ? -9.039 -3.289 -0.825 1 98.94 102 ALA A CA 1
ATOM 782 C C . ALA A 1 102 ? -9.094 -3.121 -2.34 1 98.94 102 ALA A C 1
ATOM 784 O O . ALA A 1 102 ? -10.094 -2.664 -2.887 1 98.94 102 ALA A O 1
ATOM 785 N N . VAL A 1 103 ? -8 -3.484 -3.033 1 98.94 103 VAL A N 1
ATOM 786 C CA . VAL A 1 103 ? -7.969 -3.406 -4.488 1 98.94 103 VAL A CA 1
ATOM 787 C C . VAL A 1 103 ? -9.016 -4.348 -5.082 1 98.94 103 VAL A C 1
ATOM 789 O O . VAL A 1 103 ? -9.766 -3.967 -5.984 1 98.94 103 VAL A O 1
ATOM 792 N N . ALA A 1 104 ? -9.047 -5.543 -4.586 1 98.81 104 ALA A N 1
ATOM 793 C CA . ALA A 1 104 ? -10 -6.531 -5.094 1 98.81 104 ALA A CA 1
ATOM 794 C C . ALA A 1 104 ? -11.438 -6.039 -4.934 1 98.81 104 ALA A C 1
ATOM 796 O O . ALA A 1 104 ? -12.227 -6.102 -5.875 1 98.81 104 ALA A O 1
ATOM 797 N N . ARG A 1 105 ? -11.82 -5.531 -3.803 1 98.56 105 ARG A N 1
ATOM 798 C CA . ARG A 1 105 ? -13.172 -5.055 -3.533 1 98.56 105 ARG A CA 1
ATOM 799 C C . ARG A 1 105 ? -13.508 -3.84 -4.395 1 98.56 105 ARG A C 1
ATOM 801 O O . ARG A 1 105 ? -14.602 -3.758 -4.961 1 98.56 105 ARG A O 1
ATOM 808 N N . GLN A 1 106 ? -12.602 -2.891 -4.434 1 98.5 106 GLN A N 1
ATOM 809 C CA . GLN A 1 106 ? -12.836 -1.688 -5.227 1 98.5 106 GLN A CA 1
ATOM 810 C C . GLN A 1 106 ? -13.141 -2.037 -6.68 1 98.5 106 GLN A C 1
ATOM 812 O O . GLN A 1 106 ? -14.023 -1.435 -7.293 1 98.5 106 GLN A O 1
ATOM 817 N N . GLN A 1 107 ? -12.375 -3.004 -7.188 1 98.25 107 GLN A N 1
ATOM 818 C CA . GLN A 1 107 ? -12.438 -3.303 -8.617 1 98.25 107 GLN A CA 1
ATOM 819 C C . GLN A 1 107 ? -13.461 -4.402 -8.898 1 98.25 107 GLN A C 1
ATOM 821 O O . GLN A 1 107 ? -13.711 -4.73 -10.062 1 98.25 107 GLN A O 1
ATOM 826 N N . GLY A 1 108 ? -13.992 -4.965 -7.914 1 97.81 108 GLY A N 1
ATOM 827 C CA . GLY A 1 108 ? -14.945 -6.051 -8.078 1 97.81 108 GLY A CA 1
ATOM 828 C C . GLY A 1 108 ? -14.328 -7.301 -8.672 1 97.81 108 GLY A C 1
ATOM 829 O O . GLY A 1 108 ? -14.977 -8.008 -9.453 1 97.81 108 GLY A O 1
ATOM 830 N N . LEU A 1 109 ? -13.102 -7.57 -8.375 1 98.38 109 LEU A N 1
ATOM 831 C CA . LEU A 1 109 ? -12.383 -8.711 -8.922 1 98.38 109 LEU A CA 1
ATOM 832 C C . LEU A 1 109 ? -12.398 -9.883 -7.957 1 98.38 109 LEU A C 1
ATOM 834 O O . LEU A 1 109 ? -12.547 -9.695 -6.746 1 98.38 109 LEU A O 1
ATOM 838 N N . VAL A 1 110 ? -12.211 -11.047 -8.477 1 98.5 110 VAL A N 1
ATOM 839 C CA . VAL A 1 110 ? -11.992 -12.234 -7.66 1 98.5 110 VAL A CA 1
ATOM 840 C C . VAL A 1 110 ? -10.523 -12.312 -7.242 1 98.5 110 VAL A C 1
ATOM 842 O O . VAL A 1 110 ? -9.625 -12.32 -8.094 1 98.5 110 VAL A O 1
ATOM 845 N N . LEU A 1 111 ? -10.32 -12.32 -5.945 1 98.81 111 LEU A N 1
ATOM 846 C CA . LEU A 1 111 ? -8.969 -12.492 -5.43 1 98.81 111 LEU A CA 1
ATOM 847 C C . LEU A 1 111 ? -8.602 -13.969 -5.363 1 98.81 111 LEU A C 1
ATOM 849 O O . LEU A 1 111 ? -9.297 -14.766 -4.727 1 98.81 111 LEU A O 1
ATOM 853 N N . VAL A 1 112 ? -7.531 -14.32 -6.078 1 98.81 112 VAL A N 1
ATOM 854 C CA . VAL A 1 112 ? -7.004 -15.672 -6.008 1 98.81 112 VAL A CA 1
ATOM 855 C C . VAL A 1 112 ? -5.883 -15.742 -4.973 1 98.81 112 VAL A C 1
ATOM 857 O O . VAL A 1 112 ? -4.875 -15.039 -5.098 1 98.81 112 VAL A O 1
ATOM 860 N N . THR A 1 113 ? -6.039 -16.562 -3.963 1 98.81 113 THR A N 1
ATOM 861 C CA . THR A 1 113 ? -5.109 -16.641 -2.84 1 98.81 113 THR A CA 1
ATOM 862 C C . THR A 1 113 ? -5.211 -17.984 -2.139 1 98.81 113 THR A C 1
ATOM 864 O O . THR A 1 113 ? -6.227 -18.688 -2.254 1 98.81 113 THR A O 1
ATOM 867 N N . ARG A 1 114 ? -4.164 -18.359 -1.494 1 98.5 114 ARG A N 1
ATOM 868 C CA . ARG A 1 114 ? -4.156 -19.531 -0.639 1 98.5 114 ARG A CA 1
ATOM 869 C C . ARG A 1 114 ? -4.02 -19.156 0.83 1 98.5 114 ARG A C 1
ATOM 871 O O . ARG A 1 114 ? -3.859 -20.016 1.693 1 98.5 114 ARG A O 1
ATOM 878 N N . ASP A 1 115 ? -3.947 -17.891 1.179 1 98.12 115 ASP A N 1
ATOM 879 C CA . ASP A 1 115 ? -3.854 -17.344 2.533 1 98.12 115 ASP A CA 1
ATOM 880 C C . ASP A 1 115 ? -5.234 -17.25 3.18 1 98.12 115 ASP A C 1
ATOM 882 O O . ASP A 1 115 ? -6.066 -16.438 2.752 1 98.12 115 ASP A O 1
ATOM 886 N N . ASP A 1 116 ? -5.488 -17.875 4.273 1 97.19 116 ASP A N 1
ATOM 887 C CA . ASP A 1 116 ? -6.781 -17.938 4.949 1 97.19 116 ASP A CA 1
ATOM 888 C C . ASP A 1 116 ? -7.137 -16.609 5.609 1 97.19 116 ASP A C 1
ATOM 890 O O . ASP A 1 116 ? -8.289 -16.391 5.98 1 97.19 116 ASP A O 1
ATOM 894 N N . HIS A 1 117 ? -6.168 -15.75 5.73 1 96.38 117 HIS A N 1
ATOM 895 C CA . HIS A 1 117 ? -6.426 -14.422 6.289 1 96.38 117 HIS A CA 1
ATOM 896 C C . HIS A 1 117 ? -7.551 -13.719 5.539 1 96.38 117 HIS A C 1
ATOM 898 O O . HIS A 1 117 ? -8.352 -13.008 6.145 1 96.38 117 HIS A O 1
ATOM 904 N N . PHE A 1 118 ? -7.625 -13.922 4.277 1 98.69 118 PHE A N 1
ATOM 905 C CA . PHE A 1 118 ? -8.531 -13.141 3.441 1 98.69 118 PHE A CA 1
ATOM 906 C C . PHE A 1 118 ? -9.977 -13.555 3.682 1 98.69 118 PHE A C 1
ATOM 908 O O . PHE A 1 118 ? -10.906 -12.828 3.328 1 98.69 118 PHE A O 1
ATOM 915 N N . GLY A 1 119 ? -10.164 -14.688 4.238 1 98.38 119 GLY A N 1
ATOM 916 C CA . GLY A 1 119 ? -11.5 -15.117 4.625 1 98.38 119 GLY A CA 1
ATOM 917 C C . GLY A 1 119 ? -12.117 -14.234 5.695 1 98.38 119 GLY A C 1
ATOM 918 O O . GLY A 1 119 ? -13.328 -14.273 5.91 1 98.38 119 GLY A O 1
ATOM 919 N N . GLU A 1 120 ? -11.32 -13.461 6.391 1 98.5 120 GLU A N 1
ATOM 920 C CA . GLU A 1 120 ? -11.797 -12.57 7.449 1 98.5 120 GLU A CA 1
ATOM 921 C C . GLU A 1 120 ? -12.375 -11.281 6.871 1 98.5 120 GLU A C 1
ATOM 923 O O . GLU A 1 120 ? -13.023 -10.516 7.586 1 98.5 120 GLU A O 1
ATOM 928 N N . VAL A 1 121 ? -12.141 -11.023 5.586 1 98.81 121 VAL A N 1
ATOM 929 C CA . VAL A 1 121 ? -12.57 -9.773 4.961 1 98.81 121 VAL A CA 1
ATOM 930 C C . VAL A 1 121 ? -13.977 -9.945 4.375 1 98.81 121 VAL A C 1
ATOM 932 O O . VAL A 1 121 ? -14.195 -10.828 3.537 1 98.81 121 VAL A O 1
ATOM 935 N N . GLU A 1 122 ? -14.93 -9.086 4.715 1 98.25 122 GLU A N 1
ATOM 936 C CA . GLU A 1 122 ? -16.312 -9.141 4.23 1 98.25 122 GLU A CA 1
ATOM 937 C C . GLU A 1 122 ? -16.406 -8.695 2.775 1 98.25 122 GLU A C 1
ATOM 939 O O . GLU A 1 122 ? -15.617 -7.852 2.328 1 98.25 122 GLU A O 1
ATOM 944 N N . ASP A 1 123 ? -17.344 -9.266 2.092 1 98.06 123 ASP A N 1
ATOM 945 C CA . ASP A 1 123 ? -17.688 -8.852 0.731 1 98.06 123 ASP A CA 1
ATOM 946 C C . ASP A 1 123 ? -16.484 -8.977 -0.194 1 98.06 123 ASP A C 1
ATOM 948 O O . ASP A 1 123 ? -16.203 -8.078 -0.994 1 98.06 123 ASP A O 1
ATOM 952 N N . LEU A 1 124 ? -15.664 -9.961 0.038 1 98.5 124 LEU A N 1
ATOM 953 C CA . LEU A 1 124 ? -14.516 -10.281 -0.807 1 98.5 124 LEU A CA 1
ATOM 954 C C . LEU A 1 124 ? -14.75 -11.594 -1.558 1 98.5 124 LEU A C 1
ATOM 956 O O . LEU A 1 124 ? -15.078 -12.609 -0.949 1 98.5 124 LEU A O 1
ATOM 960 N N . LYS A 1 125 ? -14.641 -11.555 -2.922 1 98.12 125 LYS A N 1
ATOM 961 C CA . LYS A 1 125 ? -14.727 -12.773 -3.723 1 98.12 125 LYS A CA 1
ATOM 962 C C . LYS A 1 125 ? -13.383 -13.492 -3.764 1 98.12 125 LYS A C 1
ATOM 964 O O . LYS A 1 125 ? -12.367 -12.906 -4.133 1 98.12 125 LYS A O 1
ATOM 969 N N . LEU A 1 126 ? -13.43 -14.773 -3.391 1 98.38 126 LEU A N 1
ATOM 970 C CA . LEU A 1 126 ? -12.18 -15.508 -3.256 1 98.38 126 LEU A 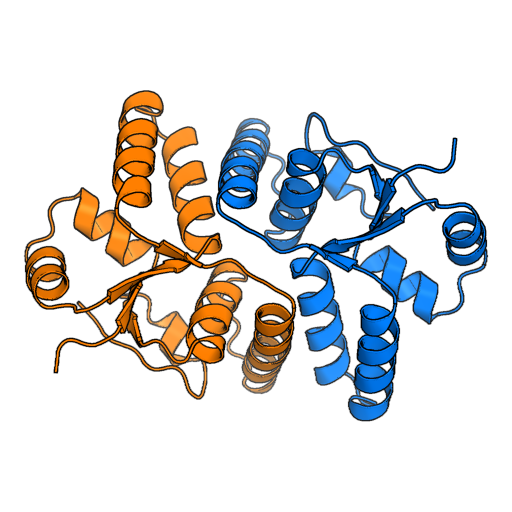CA 1
ATOM 971 C C . LEU A 1 126 ? -12.203 -16.781 -4.109 1 98.38 126 LEU A C 1
ATOM 973 O O . LEU A 1 126 ? -13.25 -17.406 -4.27 1 98.38 126 LEU A O 1
ATOM 977 N N . GLU A 1 127 ? -11.047 -17.078 -4.645 1 98.06 127 GLU A N 1
ATOM 978 C CA . GLU A 1 127 ? -10.805 -18.391 -5.23 1 98.06 127 GLU A CA 1
ATOM 979 C C . GLU A 1 127 ? -9.445 -18.953 -4.793 1 98.06 127 GLU A C 1
ATOM 981 O O . GLU A 1 127 ? -8.516 -18.188 -4.539 1 98.06 127 GLU A O 1
ATOM 986 N N . LYS A 1 128 ? -9.406 -20.297 -4.742 1 96.88 128 LYS A N 1
ATOM 987 C CA . LYS A 1 128 ? -8.164 -21.016 -4.492 1 96.88 128 LYS A CA 1
ATOM 988 C C . LYS A 1 128 ? -7.742 -21.828 -5.711 1 96.88 128 LYS A C 1
ATOM 990 O O . LYS A 1 128 ? -8.555 -22.547 -6.297 1 96.88 128 LYS A O 1
ATOM 995 N N . TRP A 1 129 ? -6.633 -21.469 -6.051 1 96.38 129 TRP A N 1
ATOM 996 C CA . TRP A 1 129 ? -6.094 -22.188 -7.203 1 96.38 129 TRP A CA 1
ATOM 997 C C . TRP A 1 129 ? -5.078 -23.234 -6.77 1 96.38 129 TRP A C 1
ATOM 999 O O . TRP A 1 129 ? -4.316 -23.016 -5.824 1 96.38 129 TRP A O 1
ATOM 1009 N N . MET B 1 1 ? 11.938 29.094 -2.008 1 43.5 1 MET B N 1
ATOM 1010 C CA . MET B 1 1 ? 11.664 28.266 -3.176 1 43.5 1 MET B CA 1
ATOM 1011 C C . MET B 1 1 ? 10.609 27.219 -2.857 1 43.5 1 MET B C 1
ATOM 1013 O O . MET B 1 1 ? 10.836 26.344 -2.012 1 43.5 1 MET B O 1
ATOM 1017 N N . SER B 1 2 ? 9.25 27.609 -3.074 1 59.53 2 SER B N 1
ATOM 1018 C CA . SER B 1 2 ? 8.102 26.938 -2.486 1 59.53 2 SER B CA 1
ATOM 1019 C C . SER B 1 2 ? 7.965 25.516 -3.021 1 59.53 2 SER B C 1
ATOM 1021 O O . SER B 1 2 ? 8.094 25.281 -4.227 1 59.53 2 SER B O 1
ATOM 1023 N N . GLY B 1 3 ? 8.547 24.438 -2.391 1 83.56 3 GLY B N 1
ATOM 1024 C CA . GLY B 1 3 ? 8.812 23.078 -2.814 1 83.56 3 GLY B CA 1
ATOM 1025 C C . GLY B 1 3 ? 7.57 22.203 -2.822 1 83.56 3 GLY B C 1
ATOM 1026 O O . GLY B 1 3 ? 6.492 22.656 -2.434 1 83.56 3 GLY B O 1
ATOM 1027 N N . SER B 1 4 ? 7.551 21.156 -3.586 1 94 4 SER B N 1
ATOM 1028 C CA . SER B 1 4 ? 6.523 20.125 -3.66 1 94 4 SER B CA 1
ATOM 1029 C C . SER B 1 4 ? 6.691 19.109 -2.545 1 94 4 SER B C 1
ATOM 1031 O O . SER B 1 4 ? 7.785 18.562 -2.348 1 94 4 SER B O 1
ATOM 1033 N N . PHE B 1 5 ? 5.578 18.938 -1.747 1 98.12 5 PHE B N 1
ATOM 1034 C CA . PHE B 1 5 ? 5.672 18.172 -0.516 1 98.12 5 PHE B CA 1
ATOM 1035 C C . PHE B 1 5 ? 4.676 17.016 -0.529 1 98.12 5 PHE B C 1
ATOM 1037 O O . PHE B 1 5 ? 3.578 17.141 -1.076 1 98.12 5 PHE B O 1
ATOM 1044 N N . LEU B 1 6 ? 5.109 15.969 0.023 1 98.81 6 LEU B N 1
ATOM 1045 C CA . LEU B 1 6 ? 4.258 14.828 0.348 1 98.81 6 LEU B CA 1
ATOM 1046 C C . LEU B 1 6 ? 4 14.75 1.849 1 98.81 6 LEU B C 1
ATOM 1048 O O . LEU B 1 6 ? 4.941 14.688 2.643 1 98.81 6 LEU B O 1
ATOM 1052 N N . LEU B 1 7 ? 2.732 14.797 2.254 1 98.75 7 LEU B N 1
ATOM 1053 C CA . LEU B 1 7 ? 2.418 14.867 3.678 1 98.75 7 LEU B CA 1
ATOM 1054 C C . LEU B 1 7 ? 2.205 13.469 4.254 1 98.75 7 LEU B C 1
ATOM 1056 O O . LEU B 1 7 ? 1.47 12.664 3.684 1 98.75 7 LEU B O 1
ATOM 1060 N N . ASP B 1 8 ? 2.811 13.188 5.383 1 98.81 8 ASP B N 1
ATOM 1061 C CA . ASP B 1 8 ? 2.598 11.984 6.184 1 98.81 8 ASP B CA 1
ATOM 1062 C C . ASP B 1 8 ? 1.314 12.094 7.004 1 98.81 8 ASP B C 1
ATOM 1064 O O . ASP B 1 8 ? 0.751 13.18 7.148 1 98.81 8 ASP B O 1
ATOM 1068 N N . THR B 1 9 ? 0.959 10.961 7.523 1 98.75 9 THR B N 1
ATOM 1069 C CA . THR B 1 9 ? -0.291 10.883 8.273 1 98.75 9 THR B CA 1
ATOM 1070 C C . THR B 1 9 ? -0.268 11.844 9.453 1 98.75 9 THR B C 1
ATOM 1072 O O . THR B 1 9 ? -1.23 12.578 9.688 1 98.75 9 THR B O 1
ATOM 1075 N N . ASN B 1 10 ? 0.81 11.875 10.211 1 98.62 10 ASN B N 1
ATOM 1076 C CA . ASN B 1 10 ? 0.879 12.703 11.414 1 98.62 10 ASN B CA 1
ATOM 1077 C C . ASN B 1 10 ? 0.811 14.188 11.07 1 98.62 10 ASN B C 1
ATOM 1079 O O . ASN B 1 10 ? 0.33 14.992 11.867 1 98.62 10 ASN B O 1
ATOM 1083 N N . ILE B 1 11 ? 1.231 14.594 9.906 1 98.75 11 ILE B N 1
ATOM 1084 C CA . ILE B 1 11 ? 1.188 15.992 9.492 1 98.75 11 ILE B CA 1
ATOM 1085 C C . ILE B 1 11 ? -0.246 16.391 9.141 1 98.75 11 ILE B C 1
ATOM 1087 O O . ILE B 1 11 ? -0.708 17.469 9.516 1 98.75 11 ILE B O 1
ATOM 1091 N N . VAL B 1 12 ? -0.978 15.539 8.43 1 98.62 12 VAL B N 1
ATOM 1092 C CA . VAL B 1 12 ? -2.367 15.812 8.078 1 98.62 12 VAL B CA 1
ATOM 1093 C C . VAL B 1 12 ? -3.213 15.906 9.344 1 98.62 12 VAL B C 1
ATOM 1095 O O . VAL B 1 12 ? -4.066 16.797 9.461 1 98.62 12 VAL B O 1
ATOM 1098 N N . ILE B 1 13 ? -2.992 15.008 10.289 1 98.38 13 ILE B N 1
ATOM 1099 C CA . ILE B 1 13 ? -3.717 15.023 11.555 1 98.38 13 ILE B CA 1
ATOM 1100 C C . ILE B 1 13 ? -3.43 16.328 12.297 1 98.38 13 ILE B C 1
ATOM 1102 O O . ILE B 1 13 ? -4.344 16.969 12.828 1 98.38 13 ILE B O 1
ATOM 1106 N N . ALA B 1 14 ? -2.148 16.703 12.32 1 98.56 14 ALA B N 1
ATOM 1107 C CA . ALA B 1 14 ? -1.784 17.984 12.945 1 98.56 14 ALA B CA 1
ATOM 1108 C C . ALA B 1 14 ? -2.498 19.141 12.266 1 98.56 14 ALA B C 1
ATOM 1110 O O . ALA B 1 14 ? -2.955 20.078 12.93 1 98.56 14 ALA B O 1
ATOM 1111 N N . LEU B 1 15 ? -2.582 19.109 10.961 1 97.88 15 LEU B N 1
ATOM 1112 C CA . LEU B 1 15 ? -3.285 20.141 10.195 1 97.88 15 LEU B CA 1
ATOM 1113 C C . LEU B 1 15 ? -4.746 20.219 10.617 1 97.88 15 LEU B C 1
ATOM 1115 O O . LEU B 1 15 ? -5.266 21.312 10.859 1 97.88 15 LEU B O 1
ATOM 1119 N N . PHE B 1 16 ? -5.422 19.047 10.703 1 97.19 16 PHE B N 1
ATOM 1120 C CA . PHE B 1 16 ? -6.828 18.984 11.086 1 97.19 16 PHE B CA 1
ATOM 1121 C C . PHE B 1 16 ? -7.031 19.547 12.492 1 97.19 16 PHE B C 1
ATOM 1123 O O . PHE B 1 16 ? -8.086 20.109 12.797 1 97.19 16 PHE B O 1
ATOM 1130 N N . LYS B 1 17 ? -6.031 19.406 13.305 1 97.19 17 LYS B N 1
ATOM 1131 C CA . LYS B 1 17 ? -6.113 19.875 14.688 1 97.19 17 LYS B CA 1
ATOM 1132 C C . LYS B 1 17 ? -5.762 21.359 14.797 1 97.19 17 LYS B C 1
ATOM 1134 O O . LYS B 1 17 ? -5.703 21.906 15.898 1 97.19 17 LYS B O 1
ATOM 1139 N N . GLY B 1 18 ? -5.418 21.953 13.656 1 97.44 18 GLY B N 1
ATOM 1140 C CA . GLY B 1 18 ? -5.199 23.391 13.633 1 97.44 18 GLY B CA 1
ATOM 1141 C C . GLY B 1 18 ? -3.791 23.781 14.039 1 97.44 18 GLY B C 1
ATOM 1142 O O . GLY B 1 18 ? -3.574 24.875 14.57 1 97.44 18 GLY B O 1
ATOM 1143 N N . ASP B 1 19 ? -2.871 22.906 13.844 1 98.44 19 ASP B N 1
ATOM 1144 C CA . ASP B 1 19 ? -1.479 23.188 14.172 1 98.44 19 ASP B CA 1
ATOM 1145 C C . ASP B 1 19 ? -0.968 24.391 13.375 1 98.44 19 ASP B C 1
ATOM 1147 O O . ASP B 1 19 ? -0.905 24.359 12.148 1 98.44 19 ASP B O 1
ATOM 1151 N N . ALA B 1 20 ? -0.464 25.406 14.039 1 98.06 20 ALA B N 1
ATOM 1152 C CA . ALA B 1 20 ? -0.102 26.672 13.414 1 98.06 20 ALA B CA 1
ATOM 1153 C C . ALA B 1 20 ? 1.146 26.516 12.547 1 98.06 20 ALA B C 1
ATOM 1155 O O . ALA B 1 20 ? 1.249 27.141 11.484 1 98.06 20 ALA B O 1
ATOM 1156 N N . SER B 1 21 ? 2.055 25.781 13.023 1 97.94 21 SER B N 1
ATOM 1157 C CA . SER B 1 21 ? 3.285 25.578 12.273 1 97.94 21 SER B CA 1
ATOM 1158 C C . SER B 1 21 ? 3.01 24.875 10.945 1 97.94 21 SER B C 1
ATOM 1160 O O . SER B 1 21 ? 3.531 25.281 9.906 1 97.94 21 SER B O 1
ATOM 1162 N N . VAL B 1 22 ? 2.211 23.797 10.969 1 98.31 22 VAL B N 1
ATOM 1163 C CA . VAL B 1 22 ? 1.854 23.062 9.75 1 98.31 22 VAL B CA 1
ATOM 1164 C C . VAL B 1 22 ? 1.123 24 8.789 1 98.31 22 VAL B C 1
ATOM 1166 O O . VAL B 1 22 ? 1.429 24.047 7.594 1 98.31 22 VAL B O 1
ATOM 1169 N N . ARG B 1 23 ? 0.21 24.812 9.297 1 97.31 23 ARG B N 1
ATOM 1170 C CA . ARG B 1 23 ? -0.567 25.719 8.461 1 97.31 23 ARG B CA 1
ATOM 1171 C C . ARG B 1 23 ? 0.331 26.766 7.805 1 97.31 23 ARG B C 1
ATOM 1173 O O . ARG B 1 23 ? 0.165 27.078 6.625 1 97.31 23 ARG B O 1
ATOM 1180 N N . ARG B 1 24 ? 1.22 27.297 8.508 1 97.12 24 ARG B N 1
ATOM 1181 C CA . ARG B 1 24 ? 2.133 28.312 8 1 97.12 24 ARG B CA 1
ATOM 1182 C C . ARG B 1 24 ? 2.998 27.766 6.875 1 97.12 24 ARG B C 1
ATOM 1184 O O . ARG B 1 24 ? 3.191 28.406 5.848 1 97.12 24 ARG B O 1
ATOM 1191 N N . ASN B 1 25 ? 3.549 26.609 7.129 1 97 25 ASN B N 1
ATOM 1192 C CA . ASN B 1 25 ? 4.402 26 6.121 1 97 25 ASN B CA 1
ATOM 1193 C C . ASN B 1 25 ? 3.611 25.609 4.875 1 97 25 ASN B C 1
ATOM 1195 O O . ASN B 1 25 ? 4.105 25.734 3.754 1 97 25 ASN B O 1
ATOM 1199 N N . LEU B 1 26 ? 2.406 25.094 5.105 1 95.06 26 LEU B N 1
ATOM 1200 C CA . LEU B 1 26 ? 1.542 24.719 3.994 1 95.06 26 LEU B CA 1
ATOM 1201 C C . LEU B 1 26 ? 1.218 25.922 3.115 1 95.06 26 LEU B C 1
ATOM 1203 O O . LEU B 1 26 ? 1.138 25.797 1.892 1 95.06 26 LEU B O 1
ATOM 1207 N N . ALA B 1 27 ? 1.043 27.047 3.691 1 94.31 27 ALA B N 1
ATOM 1208 C CA . ALA B 1 27 ? 0.698 28.281 2.975 1 94.31 27 ALA B CA 1
ATOM 1209 C C . ALA B 1 27 ? 1.827 28.703 2.041 1 94.31 27 ALA B C 1
ATOM 1211 O O . ALA B 1 27 ? 1.589 29.375 1.039 1 94.31 27 ALA B O 1
ATOM 1212 N N . LYS B 1 28 ? 2.984 28.266 2.32 1 94.62 28 LYS B N 1
ATOM 1213 C CA . LYS B 1 28 ? 4.152 28.672 1.541 1 94.62 28 LYS B CA 1
ATOM 1214 C C . LYS B 1 28 ? 4.484 27.625 0.478 1 94.62 28 LYS B C 1
ATOM 1216 O O . LYS B 1 28 ? 5.293 27.875 -0.418 1 94.62 28 LYS B O 1
ATOM 1221 N N . ALA B 1 29 ? 3.881 26.469 0.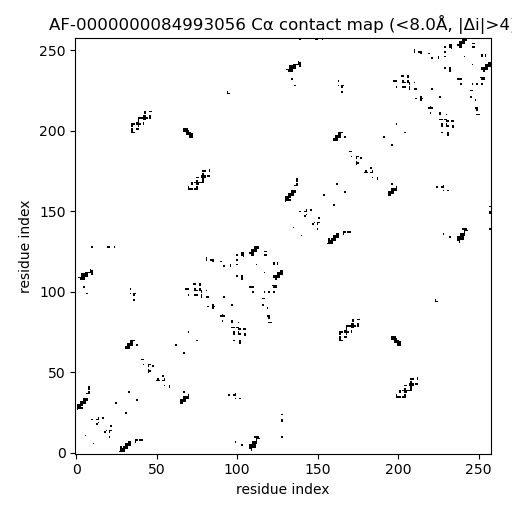628 1 94.69 29 ALA B N 1
ATOM 1222 C CA . ALA B 1 29 ? 4.207 25.359 -0.265 1 94.69 29 ALA B CA 1
ATOM 1223 C C . ALA B 1 29 ? 3.664 25.609 -1.67 1 94.69 29 ALA B C 1
ATOM 1225 O O . ALA B 1 29 ? 2.568 26.156 -1.832 1 94.69 29 ALA B O 1
ATOM 1226 N N . GLU B 1 30 ? 4.34 25.234 -2.678 1 94.5 30 GLU B N 1
ATOM 1227 C CA . GLU B 1 30 ? 3.883 25.359 -4.059 1 94.5 30 GLU B CA 1
ATOM 1228 C C . GLU B 1 30 ? 2.869 24.266 -4.398 1 94.5 30 GLU B C 1
ATOM 1230 O O . GLU B 1 30 ? 1.784 24.562 -4.906 1 94.5 30 GLU B O 1
ATOM 1235 N N . LYS B 1 31 ? 3.273 23.031 -4.227 1 95.88 31 LYS B N 1
ATOM 1236 C CA . LYS B 1 31 ? 2.396 21.875 -4.414 1 95.88 31 LYS B CA 1
ATOM 1237 C C . LYS B 1 31 ? 2.461 20.938 -3.217 1 95.88 31 LYS B C 1
ATOM 1239 O O . LYS B 1 31 ? 3.531 20.734 -2.639 1 95.88 31 LYS B O 1
ATOM 1244 N N . VAL B 1 32 ? 1.254 20.391 -2.943 1 97.12 32 VAL B N 1
ATOM 1245 C CA . VAL B 1 32 ? 1.16 19.469 -1.82 1 97.12 32 VAL B CA 1
ATOM 1246 C C . VAL B 1 32 ? 0.363 18.234 -2.234 1 97.12 32 VAL B C 1
ATOM 1248 O O . VAL B 1 32 ? -0.647 18.344 -2.932 1 97.12 32 VAL B O 1
ATOM 1251 N N . PHE B 1 33 ? 0.908 17.094 -1.802 1 98.5 33 PHE B N 1
ATOM 1252 C CA . PHE B 1 33 ? 0.302 15.805 -2.115 1 98.5 33 PHE B CA 1
ATOM 1253 C C . PHE B 1 33 ? 0.142 14.961 -0.855 1 98.5 33 PHE B C 1
ATOM 1255 O O . PHE B 1 33 ? 0.836 15.18 0.139 1 98.5 33 PHE B O 1
ATOM 1262 N N . ILE B 1 34 ? -0.759 14.086 -0.905 1 98.62 34 ILE B N 1
ATOM 1263 C CA . ILE B 1 34 ? -0.762 12.992 0.063 1 98.62 34 ILE B CA 1
ATOM 1264 C C . ILE B 1 34 ? -0.756 11.648 -0.669 1 98.62 34 ILE B C 1
ATOM 1266 O O . ILE B 1 34 ? -1.36 11.516 -1.735 1 98.62 34 ILE B O 1
ATOM 1270 N N . PRO B 1 35 ? -0.024 10.68 -0.1 1 98.88 35 PRO B N 1
ATOM 1271 C CA . PRO B 1 35 ? -0.105 9.352 -0.715 1 98.88 35 PRO B CA 1
ATOM 1272 C C . PRO B 1 35 ? -1.403 8.617 -0.376 1 98.88 35 PRO B C 1
ATOM 1274 O O . PRO B 1 35 ? -1.97 8.828 0.7 1 98.88 35 PRO B O 1
ATOM 1277 N N . ALA B 1 36 ? -1.849 7.746 -1.272 1 98.94 36 ALA B N 1
ATOM 1278 C CA . ALA B 1 36 ? -3.049 6.949 -1.037 1 98.94 36 ALA B CA 1
ATOM 1279 C C . ALA B 1 36 ? -2.955 6.191 0.285 1 98.94 36 ALA B C 1
ATOM 1281 O O . ALA B 1 36 ? -3.963 5.996 0.967 1 98.94 36 ALA B O 1
ATOM 1282 N N . ILE B 1 37 ? -1.768 5.812 0.671 1 98.94 37 ILE B N 1
ATOM 1283 C CA . ILE B 1 37 ? -1.527 5.082 1.912 1 98.94 37 ILE B CA 1
ATOM 1284 C C . ILE B 1 37 ? -1.936 5.945 3.104 1 98.94 37 ILE B C 1
ATOM 1286 O O . ILE B 1 37 ? -2.611 5.469 4.02 1 98.94 37 ILE B O 1
ATOM 1290 N N . VAL B 1 38 ? -1.562 7.199 3.104 1 98.94 38 VAL B N 1
ATOM 1291 C CA . VAL B 1 38 ? -1.938 8.133 4.16 1 98.94 38 VAL B CA 1
ATOM 1292 C C . VAL B 1 38 ? -3.453 8.312 4.172 1 98.94 38 VAL B C 1
ATOM 1294 O O . VAL B 1 38 ? -4.074 8.312 5.238 1 98.94 38 VAL B O 1
ATOM 1297 N N . LEU B 1 39 ? -4.023 8.438 2.994 1 98.94 39 LEU B N 1
ATOM 1298 C CA . LEU B 1 39 ? -5.473 8.578 2.914 1 98.94 39 LEU B CA 1
ATOM 1299 C C . LEU B 1 39 ? -6.172 7.367 3.521 1 98.94 39 LEU B C 1
ATOM 1301 O O . LEU B 1 39 ? -7.176 7.508 4.223 1 98.94 39 LEU B O 1
ATOM 1305 N N . GLY B 1 40 ? -5.672 6.164 3.248 1 98.94 40 GLY B N 1
ATOM 1306 C CA . GLY B 1 40 ? -6.223 4.965 3.861 1 98.94 40 GLY B CA 1
ATOM 1307 C C . GLY B 1 40 ? -6.188 5 5.379 1 98.94 40 GLY B C 1
ATOM 1308 O O . GLY B 1 40 ? -7.164 4.633 6.035 1 98.94 40 GLY B O 1
ATOM 1309 N N . GLU B 1 41 ? -5.039 5.418 5.895 1 98.94 41 GLU B N 1
ATOM 1310 C CA . GLU B 1 41 ? -4.895 5.543 7.344 1 98.94 41 GLU B CA 1
ATOM 1311 C C . GLU B 1 41 ? -5.898 6.543 7.91 1 98.94 41 GLU B C 1
ATOM 1313 O O . GLU B 1 41 ? -6.465 6.32 8.984 1 98.94 41 GLU B O 1
ATOM 1318 N N . LEU B 1 42 ? -6.109 7.656 7.242 1 98.81 42 LEU B N 1
ATOM 1319 C CA . LEU B 1 42 ? -7.059 8.68 7.68 1 98.81 42 LEU B CA 1
ATOM 1320 C C . LEU B 1 42 ? -8.484 8.133 7.668 1 98.81 42 LEU B C 1
ATOM 1322 O O . LEU B 1 42 ? -9.242 8.352 8.617 1 98.81 42 LEU B O 1
ATOM 1326 N N . TYR B 1 43 ? -8.891 7.398 6.574 1 98.88 43 TYR B N 1
ATOM 1327 C CA . TYR B 1 43 ? -10.219 6.793 6.523 1 98.88 43 TYR B CA 1
ATOM 1328 C C . TYR B 1 43 ? -10.406 5.805 7.668 1 98.88 43 TYR B C 1
ATOM 1330 O O . TYR B 1 43 ? -11.438 5.82 8.344 1 98.88 43 TYR B O 1
ATOM 1338 N N . TYR B 1 44 ? -9.438 4.973 7.895 1 98.94 44 TYR B N 1
ATOM 1339 C CA . TYR B 1 44 ? -9.523 4.043 9.016 1 98.94 44 TYR B CA 1
ATOM 1340 C C . TYR B 1 44 ? -9.742 4.793 10.328 1 98.94 44 TYR B C 1
ATOM 1342 O O . TYR B 1 44 ? -10.609 4.418 11.125 1 98.94 44 TYR B O 1
ATOM 1350 N N . GLY B 1 45 ? -8.891 5.781 10.547 1 98.69 45 GLY B N 1
ATOM 1351 C CA . GLY B 1 45 ? -9.055 6.594 11.742 1 98.69 45 GLY B CA 1
ATOM 1352 C C . GLY B 1 45 ? -10.445 7.172 11.883 1 98.69 45 GLY B C 1
ATOM 1353 O O . GLY B 1 45 ? -10.992 7.211 12.992 1 98.69 45 GLY B O 1
ATOM 1354 N N . ALA B 1 46 ? -10.984 7.652 10.812 1 98.69 46 ALA B N 1
ATOM 1355 C CA . ALA B 1 46 ? -12.328 8.234 10.828 1 98.69 46 ALA B CA 1
ATOM 1356 C C . ALA B 1 46 ? -13.375 7.188 11.172 1 98.69 46 ALA B C 1
ATOM 1358 O O . ALA B 1 46 ? -14.219 7.402 12.055 1 98.69 46 ALA B O 1
ATOM 1359 N N . TYR B 1 47 ? -13.328 6.02 10.523 1 98.5 47 TYR B N 1
ATOM 1360 C CA . TYR B 1 47 ? -14.305 4.961 10.758 1 98.5 47 TYR B CA 1
ATOM 1361 C C . TYR B 1 47 ? -14.227 4.457 12.195 1 98.5 47 TYR B C 1
ATOM 1363 O O . TYR B 1 47 ? -15.25 4.09 12.789 1 98.5 47 TYR B O 1
ATOM 1371 N N . LYS B 1 48 ? -13.055 4.418 12.695 1 98.06 48 LYS B N 1
ATOM 1372 C CA . LYS B 1 48 ? -12.812 3.91 14.039 1 98.06 48 LYS B CA 1
ATOM 1373 C C . LYS B 1 48 ? -13.305 4.895 15.094 1 98.06 48 LYS B C 1
ATOM 1375 O O . LYS B 1 48 ? -13.617 4.5 16.219 1 98.06 48 LYS B O 1
ATOM 1380 N N . SER B 1 49 ? -13.406 6.133 14.711 1 96.94 49 SER B N 1
ATOM 1381 C CA . SER B 1 49 ? -13.672 7.207 15.664 1 96.94 49 SER B CA 1
ATOM 1382 C C . SER B 1 49 ? -15.148 7.254 16.047 1 96.94 49 SER B C 1
ATOM 1384 O O . SER B 1 49 ? -15.992 6.68 15.359 1 96.94 49 SER B O 1
ATOM 1386 N N . GLY B 1 50 ? -15.531 7.941 17.141 1 95.25 50 GLY B N 1
ATOM 1387 C CA . GLY B 1 50 ? -16.891 8.172 17.578 1 95.25 50 GLY B CA 1
ATOM 1388 C C . GLY B 1 50 ? -17.609 9.25 16.766 1 95.25 50 GLY B C 1
ATOM 1389 O O . GLY B 1 50 ? -18.797 9.484 16.953 1 95.25 50 GLY B O 1
ATOM 1390 N N . GLN B 1 51 ? -16.953 9.922 15.914 1 96.75 51 GLN B N 1
ATOM 1391 C CA . GLN B 1 51 ? -17.469 10.984 15.055 1 96.75 51 GLN B CA 1
ATOM 1392 C C . GLN B 1 51 ? -17.203 10.688 13.586 1 96.75 51 GLN B C 1
ATOM 1394 O O . GLN B 1 51 ? -16.656 11.539 12.867 1 96.75 51 GLN B O 1
ATOM 1399 N N . ALA B 1 52 ? -17.609 9.547 13.164 1 96.88 52 ALA B N 1
ATOM 1400 C CA . ALA B 1 52 ? -17.234 9.039 11.844 1 96.88 52 ALA B CA 1
ATOM 1401 C C . ALA B 1 52 ? -17.719 9.977 10.742 1 96.88 52 ALA B C 1
ATOM 1403 O O . ALA B 1 52 ? -16.938 10.367 9.867 1 96.88 52 ALA B O 1
ATOM 1404 N N . GLU B 1 53 ? -18.969 10.367 10.766 1 97.38 53 GLU B N 1
ATOM 1405 C CA . GLU B 1 53 ? -19.516 11.203 9.711 1 97.38 53 GLU B CA 1
ATOM 1406 C C . GLU B 1 53 ? -18.797 12.539 9.609 1 97.38 53 GLU B C 1
ATOM 1408 O O . GLU B 1 53 ? -18.469 12.992 8.516 1 97.38 53 GLU B O 1
ATOM 1413 N N . ARG B 1 54 ? -18.562 13.18 10.641 1 97.56 54 ARG B N 1
ATOM 1414 C CA . ARG B 1 54 ? -17.859 14.461 10.672 1 97.56 54 ARG B CA 1
ATOM 1415 C C . ARG B 1 54 ? -16.422 14.312 10.164 1 97.56 54 ARG B C 1
ATOM 1417 O O . ARG B 1 54 ? -15.961 15.117 9.352 1 97.56 54 ARG B O 1
ATOM 1424 N N . ASN B 1 55 ? -15.734 13.266 10.664 1 97.88 55 ASN B N 1
ATOM 1425 C CA . ASN B 1 55 ? -14.352 13.039 10.266 1 97.88 55 ASN B CA 1
ATOM 1426 C C . ASN B 1 55 ? -14.25 12.664 8.789 1 97.88 55 ASN B C 1
ATOM 1428 O O . ASN B 1 55 ? -13.328 13.094 8.094 1 97.88 55 ASN B O 1
ATOM 1432 N N . LEU B 1 56 ? -15.148 11.859 8.32 1 98.31 56 LEU B N 1
ATOM 1433 C CA . LEU B 1 56 ? -15.172 11.5 6.902 1 98.31 56 LEU B CA 1
ATOM 1434 C C . LEU B 1 56 ? -15.406 12.734 6.031 1 98.31 56 LEU B C 1
ATOM 1436 O O . LEU B 1 56 ? -14.758 12.891 4.992 1 98.31 56 LEU B O 1
ATOM 1440 N N . SER B 1 57 ? -16.328 13.562 6.453 1 97.94 57 SER B N 1
ATOM 1441 C CA . SER B 1 57 ? -16.594 14.789 5.711 1 97.94 57 SER B CA 1
ATOM 1442 C C . SER B 1 57 ? -15.352 15.672 5.637 1 97.94 57 SER B C 1
ATOM 1444 O O . SER B 1 57 ? -15.07 16.266 4.598 1 97.94 57 SER B O 1
ATOM 1446 N N . ARG B 1 58 ? -14.664 15.766 6.699 1 97.12 58 ARG B N 1
ATOM 1447 C CA . ARG B 1 58 ? -13.438 16.547 6.754 1 97.12 58 ARG B CA 1
ATOM 1448 C C . ARG B 1 58 ? -12.391 15.992 5.797 1 97.12 58 ARG B C 1
ATOM 1450 O O . ARG B 1 58 ? -11.711 16.75 5.102 1 97.12 58 ARG B O 1
ATOM 1457 N N . ILE B 1 59 ? -12.25 14.664 5.805 1 98.12 59 ILE B N 1
ATOM 1458 C CA . ILE B 1 59 ? -11.305 14 4.914 1 98.12 59 ILE B CA 1
ATOM 1459 C C . ILE B 1 59 ? -11.695 14.258 3.461 1 98.12 59 ILE B C 1
ATOM 1461 O O . ILE B 1 59 ? -10.844 14.602 2.635 1 98.12 59 ILE B O 1
ATOM 1465 N N . GLU B 1 60 ? -12.93 14.148 3.145 1 97.5 60 GLU B N 1
ATOM 1466 C CA . GLU B 1 60 ? -13.398 14.336 1.777 1 97.5 60 GLU B CA 1
ATOM 1467 C C . GLU B 1 60 ? -13.188 15.773 1.314 1 97.5 60 GLU B C 1
ATOM 1469 O O . GLU B 1 60 ? -12.836 16.016 0.158 1 97.5 60 GLU B O 1
ATOM 1474 N N . GLU B 1 61 ? -13.438 16.688 2.158 1 96.31 61 GLU B N 1
ATOM 1475 C CA . GLU B 1 61 ? -13.172 18.078 1.842 1 96.31 61 GLU B CA 1
ATOM 1476 C C . GLU B 1 61 ? -11.688 18.312 1.584 1 96.31 61 GLU B C 1
ATOM 1478 O O . GLU B 1 61 ? -11.312 19.031 0.647 1 96.31 61 GLU B O 1
ATOM 1483 N N . PHE B 1 62 ? -10.938 17.719 2.426 1 96 62 PHE B N 1
ATOM 1484 C CA . PHE B 1 62 ? -9.492 17.859 2.326 1 96 62 PHE B CA 1
ATOM 1485 C C . PHE B 1 62 ? -8.984 17.312 1.003 1 96 62 PHE B C 1
ATOM 1487 O O . PHE B 1 62 ? -8.203 17.953 0.307 1 96 62 PHE B O 1
ATOM 1494 N N . VAL B 1 63 ? -9.406 16.141 0.586 1 94.94 63 VAL B N 1
ATOM 1495 C CA . VAL B 1 63 ? -8.859 15.477 -0.594 1 94.94 63 VAL B CA 1
ATOM 1496 C C . VAL B 1 63 ? -9.445 16.109 -1.856 1 94.94 63 VAL B C 1
ATOM 1498 O O . VAL B 1 63 ? -8.938 15.898 -2.957 1 94.94 63 VAL B O 1
ATOM 1501 N N . GLY B 1 64 ? -10.508 16.844 -1.697 1 93.31 64 GLY B N 1
ATOM 1502 C CA . GLY B 1 64 ? -11.016 17.641 -2.811 1 93.31 64 GLY B CA 1
ATOM 1503 C C . GLY B 1 64 ? -10.07 18.75 -3.227 1 93.31 64 GLY B C 1
ATOM 1504 O O . GLY B 1 64 ? -10.172 19.266 -4.34 1 93.31 64 GLY B O 1
ATOM 1505 N N . ASN B 1 65 ? -9.07 19.094 -2.4 1 90.19 65 ASN B N 1
ATOM 1506 C CA . ASN B 1 65 ? -8.211 20.266 -2.625 1 90.19 65 ASN B CA 1
ATOM 1507 C C . ASN B 1 65 ? -6.742 19.859 -2.721 1 90.19 65 ASN B C 1
ATOM 1509 O O . ASN B 1 65 ? -5.867 20.719 -2.816 1 90.1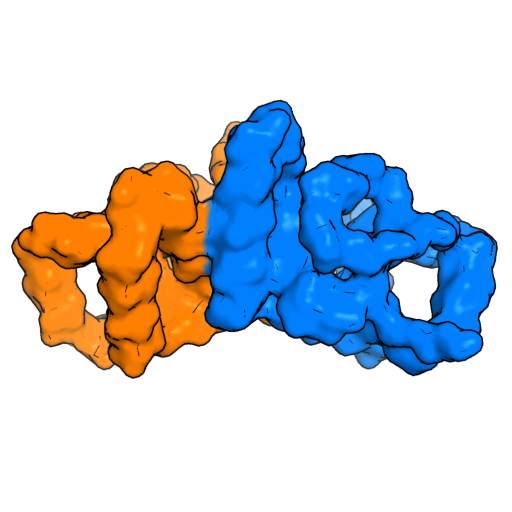9 65 ASN B O 1
ATOM 1513 N N . ILE B 1 66 ? -6.512 18.625 -2.605 1 93.12 66 ILE B N 1
ATOM 1514 C CA . ILE B 1 66 ? -5.133 18.141 -2.621 1 93.12 66 ILE B CA 1
ATOM 1515 C C . ILE B 1 66 ? -5.016 16.938 -3.537 1 93.12 66 ILE B C 1
ATOM 1517 O O . ILE B 1 66 ? -5.93 16.109 -3.602 1 93.12 66 ILE B O 1
ATOM 1521 N N . ALA B 1 67 ? -3.906 16.844 -4.25 1 95.31 67 ALA B N 1
ATOM 1522 C CA . ALA B 1 67 ? -3.699 15.703 -5.133 1 95.31 67 ALA B CA 1
ATOM 1523 C C . ALA B 1 67 ? -3.307 14.461 -4.34 1 95.31 67 ALA B C 1
ATOM 1525 O O . ALA B 1 67 ? -2.393 14.508 -3.512 1 95.31 67 ALA B O 1
ATOM 1526 N N . VAL B 1 68 ? -3.977 13.367 -4.531 1 98.56 68 VAL B N 1
ATOM 1527 C CA . VAL B 1 68 ? -3.646 12.07 -3.949 1 98.56 68 VAL B CA 1
ATOM 1528 C C . VAL B 1 68 ? -2.789 11.266 -4.926 1 98.56 68 VAL B C 1
ATOM 1530 O O . VAL B 1 68 ? -3.17 11.078 -6.082 1 98.56 68 VAL B O 1
ATOM 1533 N N . LEU B 1 69 ? -1.64 10.852 -4.492 1 98.81 69 LEU B N 1
ATOM 1534 C CA . LEU B 1 69 ? -0.759 10.055 -5.34 1 98.81 69 LEU B CA 1
ATOM 1535 C C . LEU B 1 69 ? -0.973 8.562 -5.094 1 98.81 69 LEU B C 1
ATOM 1537 O O . LEU B 1 69 ? -0.979 8.109 -3.945 1 98.81 69 LEU B O 1
ATOM 1541 N N . ALA B 1 70 ? -1.107 7.836 -6.176 1 98.88 70 ALA B N 1
ATOM 1542 C CA . ALA B 1 70 ? -1.331 6.395 -6.098 1 98.88 70 ALA B CA 1
ATOM 1543 C C . ALA B 1 70 ? -0.018 5.648 -5.887 1 98.88 70 ALA B C 1
ATOM 1545 O O . ALA B 1 70 ? 1.061 6.188 -6.145 1 98.88 70 ALA B O 1
ATOM 1546 N N . CYS B 1 71 ? -0.094 4.43 -5.297 1 98.88 71 CYS B N 1
ATOM 1547 C CA . CYS B 1 71 ? 0.984 3.451 -5.391 1 98.88 71 CYS B CA 1
ATOM 1548 C C . CYS B 1 71 ? 0.852 2.611 -6.656 1 98.88 71 CYS B C 1
ATOM 1550 O O . CYS B 1 71 ? -0.114 1.861 -6.809 1 98.88 71 CYS B O 1
ATOM 1552 N N . ASN B 1 72 ? 1.813 2.762 -7.57 1 98.75 72 ASN B N 1
ATOM 1553 C CA . ASN B 1 72 ? 1.788 2.049 -8.844 1 98.75 72 ASN B CA 1
ATOM 1554 C C . ASN B 1 72 ? 2.998 1.133 -9 1 98.75 72 ASN B C 1
ATOM 1556 O O . ASN B 1 72 ? 3.689 0.841 -8.016 1 98.75 72 ASN B O 1
ATOM 1560 N N . ALA B 1 73 ? 3.201 0.636 -10.258 1 98.56 73 ALA B N 1
ATOM 1561 C CA . ALA B 1 73 ? 4.285 -0.311 -10.5 1 98.56 73 ALA B CA 1
ATOM 1562 C C . ALA B 1 73 ? 5.637 0.303 -10.148 1 98.56 73 ALA B C 1
ATOM 1564 O O . ALA B 1 73 ? 6.512 -0.374 -9.602 1 98.56 73 ALA B O 1
ATOM 1565 N N . GLY B 1 74 ? 5.777 1.581 -10.492 1 98.44 74 GLY B N 1
ATOM 1566 C CA . GLY B 1 74 ? 7.008 2.26 -10.117 1 98.44 74 GLY B CA 1
ATOM 1567 C C . GLY B 1 74 ? 7.199 2.361 -8.617 1 98.44 74 GLY B C 1
ATOM 1568 O O . GLY B 1 74 ? 8.312 2.188 -8.117 1 98.44 74 GLY B O 1
ATOM 1569 N N . THR B 1 75 ? 6.105 2.648 -7.891 1 98.94 75 THR B N 1
ATOM 1570 C CA . THR B 1 75 ? 6.164 2.697 -6.434 1 98.94 75 THR B CA 1
ATOM 1571 C C . THR B 1 75 ? 6.535 1.334 -5.863 1 98.94 75 THR B C 1
ATOM 1573 O O . THR B 1 75 ? 7.277 1.249 -4.879 1 98.94 75 THR B O 1
ATOM 1576 N N . ALA B 1 76 ? 6 0.318 -6.438 1 98.94 76 ALA B N 1
ATOM 1577 C CA . ALA B 1 76 ? 6.262 -1.049 -5.996 1 98.94 76 ALA B CA 1
ATOM 1578 C C . ALA B 1 76 ? 7.754 -1.367 -6.043 1 98.94 76 ALA B C 1
ATOM 1580 O O . ALA B 1 76 ? 8.281 -2.016 -5.141 1 98.94 76 ALA B O 1
ATOM 1581 N N . ARG B 1 77 ? 8.406 -0.954 -7.09 1 98.69 77 ARG B N 1
ATOM 1582 C CA . ARG B 1 77 ? 9.844 -1.177 -7.199 1 98.69 77 ARG B CA 1
ATOM 1583 C C . ARG B 1 77 ? 10.594 -0.474 -6.07 1 98.69 77 ARG B C 1
ATOM 1585 O O . ARG B 1 77 ? 11.461 -1.071 -5.426 1 98.69 77 ARG B O 1
ATOM 1592 N N . GLU B 1 78 ? 10.258 0.783 -5.855 1 98.88 78 GLU B N 1
ATOM 1593 C CA . GLU B 1 78 ? 10.875 1.519 -4.754 1 98.88 78 GLU B CA 1
ATOM 1594 C C . GLU B 1 78 ? 10.609 0.835 -3.416 1 98.88 78 GLU B C 1
ATOM 1596 O O . GLU B 1 78 ? 11.5 0.76 -2.566 1 98.88 78 GLU B O 1
ATOM 1601 N N . TYR B 1 79 ? 9.414 0.375 -3.199 1 98.94 79 TYR B N 1
ATOM 1602 C CA . TYR B 1 79 ? 9.07 -0.359 -1.987 1 98.94 79 TYR B CA 1
ATOM 1603 C C . TYR B 1 79 ? 10.023 -1.524 -1.766 1 98.94 79 TYR B C 1
ATOM 1605 O O . TYR B 1 79 ? 10.57 -1.688 -0.671 1 98.94 79 TYR B O 1
ATOM 1613 N N . GLY B 1 80 ? 10.156 -2.359 -2.787 1 98.94 80 GLY B N 1
ATOM 1614 C CA . GLY B 1 80 ? 11.055 -3.498 -2.676 1 98.94 80 GLY B CA 1
ATOM 1615 C C . GLY B 1 80 ? 12.477 -3.107 -2.309 1 98.94 80 GLY B C 1
ATOM 1616 O O . GLY B 1 80 ? 13.094 -3.742 -1.455 1 98.94 80 GLY B O 1
ATOM 1617 N N . VAL B 1 81 ? 12.977 -2.072 -2.934 1 98.81 81 VAL B N 1
ATOM 1618 C CA . VAL B 1 81 ? 14.328 -1.586 -2.68 1 98.81 81 VAL B CA 1
ATOM 1619 C C . VAL B 1 81 ? 14.445 -1.124 -1.23 1 98.81 81 VAL B C 1
ATOM 1621 O O . VAL B 1 81 ? 15.359 -1.546 -0.511 1 98.81 81 VAL B O 1
ATOM 1624 N N . ILE B 1 82 ? 13.547 -0.313 -0.804 1 98.94 82 ILE B N 1
ATOM 1625 C CA . ILE B 1 82 ? 13.586 0.284 0.527 1 98.94 82 ILE B CA 1
ATOM 1626 C C . ILE B 1 82 ? 13.492 -0.812 1.587 1 98.94 82 ILE B C 1
ATOM 1628 O O . ILE B 1 82 ? 14.266 -0.826 2.545 1 98.94 82 ILE B O 1
ATOM 1632 N N . LYS B 1 83 ? 12.555 -1.73 1.422 1 98.88 83 LYS B N 1
ATOM 1633 C CA . LYS B 1 83 ? 12.375 -2.789 2.412 1 98.88 83 LYS B CA 1
ATOM 1634 C C . LYS B 1 83 ? 13.625 -3.654 2.527 1 98.88 83 LYS B C 1
ATOM 1636 O O . LYS B 1 83 ? 14.023 -4.031 3.633 1 98.88 83 LYS B O 1
ATOM 1641 N N . ASN B 1 84 ? 14.203 -3.957 1.414 1 98.88 84 ASN B N 1
ATOM 1642 C CA . ASN B 1 84 ? 15.43 -4.746 1.435 1 98.88 84 ASN B CA 1
ATOM 1643 C C . ASN B 1 84 ? 16.562 -3.994 2.123 1 98.88 84 ASN B C 1
ATOM 1645 O O . ASN B 1 84 ? 17.344 -4.586 2.869 1 98.88 84 ASN B O 1
ATOM 1649 N N . GLN B 1 85 ? 16.734 -2.699 1.832 1 98.75 85 GLN B N 1
ATOM 1650 C CA . GLN B 1 85 ? 17.766 -1.881 2.471 1 98.75 85 GLN B CA 1
ATOM 1651 C C . GLN B 1 85 ? 17.578 -1.84 3.984 1 98.75 85 GLN B C 1
ATOM 1653 O O . GLN B 1 85 ? 18.547 -1.945 4.738 1 98.75 85 GLN B O 1
ATOM 1658 N N . LEU B 1 86 ? 16.344 -1.683 4.395 1 98.81 86 LEU B N 1
ATOM 1659 C CA . LEU B 1 86 ? 16.031 -1.67 5.816 1 98.81 86 LEU B CA 1
ATOM 1660 C C . LEU B 1 86 ? 16.375 -3.008 6.461 1 98.81 86 LEU B C 1
ATOM 1662 O O . LEU B 1 86 ? 16.906 -3.047 7.57 1 98.81 86 LEU B O 1
ATOM 1666 N N . ARG B 1 87 ? 15.992 -4.082 5.836 1 98.56 87 ARG B N 1
ATOM 1667 C CA . ARG B 1 87 ? 16.328 -5.418 6.32 1 98.56 87 ARG B CA 1
ATOM 1668 C C . ARG B 1 87 ? 17.844 -5.562 6.5 1 98.56 87 ARG B C 1
ATOM 1670 O O . ARG B 1 87 ? 18.297 -6.051 7.535 1 98.56 87 ARG B O 1
ATOM 1677 N N . ALA B 1 88 ? 18.594 -5.188 5.477 1 97.88 88 ALA B N 1
ATOM 1678 C CA . ALA B 1 88 ? 20.047 -5.344 5.469 1 97.88 88 ALA B CA 1
ATOM 1679 C C . ALA B 1 88 ? 20.688 -4.605 6.641 1 97.88 88 ALA B C 1
ATOM 1681 O O . ALA B 1 88 ? 21.688 -5.062 7.203 1 97.88 88 ALA B O 1
ATOM 1682 N N . LYS B 1 89 ? 20.156 -3.5 7.016 1 97.25 89 LYS B N 1
ATOM 1683 C CA . LYS B 1 89 ? 20.734 -2.715 8.102 1 97.25 89 LYS B CA 1
ATOM 1684 C C . LYS B 1 89 ? 20.125 -3.115 9.445 1 97.25 89 LYS B C 1
ATOM 1686 O O . LYS B 1 89 ? 20.562 -2.639 10.5 1 97.25 89 LYS B O 1
ATOM 1691 N N . GLY B 1 90 ? 19.109 -3.998 9.484 1 98.31 90 GLY B N 1
ATOM 1692 C CA . GLY B 1 90 ? 18.453 -4.461 10.703 1 98.31 90 GLY B CA 1
ATOM 1693 C C . GLY B 1 90 ? 17.594 -3.406 11.352 1 98.31 90 GLY B C 1
ATOM 1694 O O . GLY B 1 90 ? 17.516 -3.318 12.578 1 98.31 90 GLY B O 1
ATOM 1695 N N . ARG B 1 91 ? 16.938 -2.496 10.594 1 98.25 91 ARG B N 1
ATOM 1696 C CA . ARG B 1 91 ? 16.094 -1.413 11.086 1 98.25 91 ARG B CA 1
ATOM 1697 C C . ARG B 1 91 ? 14.742 -1.408 10.383 1 98.25 91 ARG B C 1
ATOM 1699 O O . ARG B 1 91 ? 14.422 -0.48 9.641 1 98.25 91 ARG B O 1
ATOM 1706 N N . PRO B 1 92 ? 13.93 -2.424 10.633 1 98.31 92 PRO B N 1
ATOM 1707 C CA . PRO B 1 92 ? 12.609 -2.439 10 1 98.31 92 PRO B CA 1
ATOM 1708 C C . PRO B 1 92 ? 11.719 -1.29 10.461 1 98.31 92 PRO B C 1
ATOM 1710 O O . PRO B 1 92 ? 11.859 -0.81 11.586 1 98.31 92 PRO B O 1
ATOM 1713 N N . ILE B 1 93 ? 10.859 -0.83 9.633 1 98.62 93 ILE B N 1
ATOM 1714 C CA . ILE B 1 93 ? 9.82 0.131 9.969 1 98.62 93 ILE B CA 1
ATOM 1715 C C . ILE B 1 93 ? 8.461 -0.398 9.516 1 98.62 93 ILE B C 1
ATOM 1717 O O . ILE B 1 93 ? 8.383 -1.388 8.789 1 98.62 93 ILE B O 1
ATOM 1721 N N . PRO B 1 94 ? 7.301 0.206 9.891 1 98.56 94 PRO B N 1
ATOM 1722 C CA . PRO B 1 94 ? 5.973 -0.291 9.516 1 98.56 94 PRO B CA 1
ATOM 1723 C C . PRO B 1 94 ? 5.754 -0.316 8.008 1 98.56 94 PRO B C 1
ATOM 1725 O O . PRO B 1 94 ? 6.246 0.562 7.293 1 98.56 94 PRO B O 1
ATOM 1728 N N . GLU B 1 95 ? 4.977 -1.258 7.566 1 98.75 95 GLU B N 1
ATOM 1729 C CA . GLU B 1 95 ? 4.75 -1.497 6.145 1 98.75 95 GLU B CA 1
ATOM 1730 C C . GLU B 1 95 ? 4.219 -0.246 5.449 1 98.75 95 GLU B C 1
ATOM 1732 O O . GLU B 1 95 ? 4.691 0.123 4.375 1 98.75 95 GLU B O 1
ATOM 1737 N N . ASN B 1 96 ? 3.186 0.365 6.062 1 98.88 96 ASN B N 1
ATOM 1738 C CA . ASN B 1 96 ? 2.641 1.572 5.449 1 98.88 96 ASN B CA 1
ATOM 1739 C C . ASN B 1 96 ? 3.697 2.666 5.328 1 98.88 96 ASN B C 1
ATOM 1741 O O . ASN B 1 96 ? 3.709 3.416 4.352 1 98.88 96 ASN B O 1
ATOM 1745 N N . ASP B 1 97 ? 4.566 2.773 6.281 1 98.88 97 ASP B N 1
ATOM 1746 C CA . ASP B 1 97 ? 5.641 3.762 6.219 1 98.88 97 ASP B CA 1
ATOM 1747 C C . ASP B 1 97 ? 6.566 3.492 5.035 1 98.88 97 ASP B C 1
ATOM 1749 O O . ASP B 1 97 ? 7.047 4.426 4.391 1 98.88 97 ASP B O 1
ATOM 1753 N N . ILE B 1 98 ? 6.836 2.26 4.758 1 98.94 98 ILE B N 1
ATOM 1754 C CA . ILE B 1 98 ? 7.684 1.907 3.623 1 98.94 98 ILE B CA 1
ATOM 1755 C C . ILE B 1 98 ? 7.016 2.35 2.322 1 98.94 98 ILE B C 1
ATOM 1757 O O . ILE B 1 98 ? 7.676 2.902 1.438 1 98.94 98 ILE B O 1
ATOM 1761 N N . TRP B 1 99 ? 5.746 2.166 2.172 1 98.94 99 TRP B N 1
ATOM 1762 C CA . TRP B 1 99 ? 5.016 2.586 0.979 1 98.94 99 TRP B CA 1
ATOM 1763 C C . TRP B 1 99 ? 5.02 4.105 0.846 1 98.94 99 TRP B C 1
ATOM 1765 O O . TRP B 1 99 ? 5.172 4.637 -0.256 1 98.94 99 TRP B O 1
ATOM 1775 N N . ILE B 1 100 ? 4.777 4.809 1.961 1 98.94 100 ILE B N 1
ATOM 1776 C CA . ILE B 1 100 ? 4.812 6.266 1.944 1 98.94 100 ILE B CA 1
ATOM 1777 C C . ILE B 1 100 ? 6.184 6.742 1.471 1 98.94 100 ILE B C 1
ATOM 1779 O O . ILE B 1 100 ? 6.281 7.602 0.592 1 98.94 100 ILE B O 1
ATOM 1783 N N . ALA B 1 101 ? 7.219 6.156 2.01 1 98.94 101 ALA B N 1
ATOM 1784 C CA . ALA B 1 101 ? 8.586 6.48 1.594 1 98.94 101 ALA B CA 1
ATOM 1785 C C . ALA B 1 101 ? 8.797 6.168 0.116 1 98.94 101 ALA B C 1
ATOM 1787 O O . ALA B 1 101 ? 9.461 6.922 -0.597 1 98.94 101 ALA B O 1
ATOM 1788 N N . ALA B 1 102 ? 8.297 5.066 -0.331 1 98.94 102 ALA B N 1
ATOM 1789 C CA . ALA B 1 102 ? 8.438 4.645 -1.722 1 98.94 102 ALA B CA 1
ATOM 1790 C C . ALA B 1 102 ? 7.816 5.664 -2.672 1 98.94 102 ALA B C 1
ATOM 1792 O O . ALA B 1 102 ? 8.391 5.98 -3.717 1 98.94 102 ALA B O 1
ATOM 1793 N N . VAL B 1 103 ? 6.633 6.188 -2.32 1 98.94 103 VAL B N 1
ATOM 1794 C CA . VAL B 1 103 ? 5.984 7.211 -3.137 1 98.94 103 VAL B CA 1
ATOM 1795 C C . VAL B 1 103 ? 6.859 8.461 -3.188 1 98.94 103 VAL B C 1
ATOM 1797 O O . VAL B 1 103 ? 7.074 9.031 -4.258 1 98.94 103 VAL B O 1
ATOM 1800 N N . ALA B 1 104 ? 7.328 8.867 -2.053 1 98.81 104 ALA B N 1
ATOM 1801 C CA . ALA B 1 104 ? 8.164 10.062 -1.986 1 98.81 104 ALA B CA 1
ATOM 1802 C C . ALA B 1 104 ? 9.406 9.914 -2.863 1 98.81 104 ALA B C 1
ATOM 1804 O O . ALA B 1 104 ? 9.727 10.812 -3.643 1 98.81 104 ALA B O 1
ATOM 1805 N N . ARG B 1 105 ? 10.102 8.836 -2.801 1 98.62 105 ARG B N 1
ATOM 1806 C CA . ARG B 1 105 ? 11.32 8.602 -3.574 1 98.62 105 ARG B CA 1
ATOM 1807 C C . ARG B 1 105 ? 11.016 8.523 -5.066 1 98.62 105 ARG B C 1
ATOM 1809 O O . ARG B 1 105 ? 11.727 9.109 -5.883 1 98.62 105 ARG B O 1
ATOM 1816 N N . GLN B 1 106 ? 10.016 7.77 -5.414 1 98.56 106 GLN B N 1
ATOM 1817 C CA . GLN B 1 106 ? 9.648 7.633 -6.816 1 98.56 106 GLN B CA 1
ATOM 1818 C C . GLN B 1 106 ? 9.391 8.992 -7.457 1 98.56 106 GLN B C 1
ATOM 1820 O O . GLN B 1 106 ? 9.797 9.242 -8.594 1 98.56 106 GLN B O 1
ATOM 1825 N N . GLN B 1 107 ? 8.695 9.836 -6.684 1 98.25 107 GLN B N 1
ATOM 1826 C CA . GLN B 1 107 ? 8.219 11.094 -7.242 1 98.25 107 GLN B CA 1
ATOM 1827 C C . GLN B 1 107 ? 9.227 12.219 -7.004 1 98.25 107 GLN B C 1
ATOM 1829 O O . GLN B 1 107 ? 9.039 13.336 -7.48 1 98.25 107 GLN B O 1
ATOM 1834 N N . GLY B 1 108 ? 10.234 11.953 -6.305 1 97.88 108 GLY B N 1
ATOM 1835 C CA . GLY B 1 108 ? 11.227 12.961 -5.984 1 97.88 108 GLY B 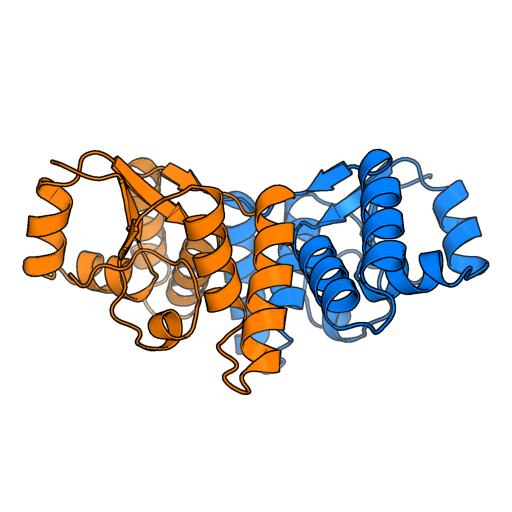CA 1
ATOM 1836 C C . GLY B 1 108 ? 10.688 14.086 -5.117 1 97.88 108 GLY B C 1
ATOM 1837 O O . GLY B 1 108 ? 11.078 15.242 -5.277 1 97.88 108 GLY B O 1
ATOM 1838 N N . LEU B 1 109 ? 9.773 13.781 -4.25 1 98.38 109 LEU B N 1
ATOM 1839 C CA . LEU B 1 109 ? 9.133 14.781 -3.4 1 98.38 109 LEU B CA 1
ATOM 1840 C C . LEU B 1 109 ? 9.781 14.82 -2.02 1 98.38 109 LEU B C 1
ATOM 1842 O O . LEU B 1 109 ? 10.359 13.828 -1.575 1 98.38 109 LEU B O 1
ATOM 1846 N N . VAL B 1 110 ? 9.641 15.914 -1.373 1 98.5 110 VAL B N 1
ATOM 1847 C CA . VAL B 1 110 ? 10.016 16.031 0.032 1 98.5 110 VAL B CA 1
ATOM 1848 C C . VAL B 1 110 ? 8.898 15.477 0.915 1 98.5 110 VAL B C 1
ATOM 1850 O O . VAL B 1 110 ? 7.758 15.938 0.84 1 98.5 110 VAL B O 1
ATOM 1853 N N . LEU B 1 111 ? 9.258 14.5 1.704 1 98.81 111 LEU B N 1
ATOM 1854 C CA . LEU B 1 111 ? 8.305 13.961 2.668 1 98.81 111 LEU B CA 1
ATOM 1855 C C . LEU B 1 111 ? 8.305 14.781 3.949 1 98.81 111 LEU B C 1
ATOM 1857 O O . LEU B 1 111 ? 9.344 14.961 4.582 1 98.81 111 LEU B O 1
ATOM 1861 N N . VAL B 1 112 ? 7.117 15.328 4.254 1 98.81 112 VAL B N 1
ATOM 1862 C CA . VAL B 1 112 ? 6.949 16.047 5.52 1 98.81 112 VAL B CA 1
ATOM 1863 C C . VAL B 1 112 ? 6.402 15.086 6.578 1 98.81 112 VAL B C 1
ATOM 1865 O O . VAL B 1 112 ? 5.316 14.523 6.418 1 98.81 112 VAL B O 1
ATOM 1868 N N . THR B 1 113 ? 7.129 14.906 7.66 1 98.81 113 THR B N 1
ATOM 1869 C CA . THR B 1 113 ? 6.785 13.938 8.695 1 98.81 113 THR B CA 1
ATOM 1870 C C . THR B 1 113 ? 7.43 14.312 10.023 1 98.81 113 THR B C 1
ATOM 1872 O O . THR B 1 113 ? 8.422 15.055 10.055 1 98.81 113 THR B O 1
ATOM 1875 N N . ARG B 1 114 ? 6.832 13.859 11.07 1 98.5 114 ARG B N 1
ATOM 1876 C CA . ARG B 1 114 ? 7.418 13.984 12.406 1 98.5 114 ARG B CA 1
ATOM 1877 C C . ARG B 1 114 ? 7.824 12.625 12.961 1 98.5 114 ARG B C 1
ATOM 1879 O O . ARG B 1 114 ? 8.203 12.516 14.125 1 98.5 114 ARG B O 1
ATOM 1886 N N . ASP B 1 115 ? 7.66 11.539 12.234 1 98.12 115 ASP B N 1
ATOM 1887 C CA . ASP B 1 115 ? 8.023 10.18 12.602 1 98.12 115 ASP B CA 1
ATOM 1888 C C . ASP B 1 115 ? 9.5 9.906 12.297 1 98.12 115 ASP B C 1
ATOM 1890 O O . ASP B 1 115 ? 9.898 9.867 11.133 1 98.12 115 ASP B O 1
ATOM 1894 N N . ASP B 1 116 ? 10.305 9.547 13.242 1 97.25 116 ASP B N 1
ATOM 1895 C CA . ASP B 1 116 ? 11.75 9.359 13.125 1 97.25 116 ASP B CA 1
ATOM 1896 C C . ASP B 1 116 ? 12.062 8.078 12.344 1 97.25 116 ASP B C 1
ATOM 1898 O O . ASP B 1 116 ? 13.195 7.887 11.898 1 97.25 116 ASP B O 1
ATOM 1902 N N . HIS B 1 117 ? 11.086 7.234 12.164 1 96.38 117 HIS B N 1
ATOM 1903 C CA . HIS B 1 117 ? 11.281 6.023 11.383 1 96.38 117 HIS B CA 1
ATOM 1904 C C . HIS B 1 117 ? 11.828 6.344 9.992 1 96.38 117 HIS B C 1
ATOM 1906 O O . HIS B 1 117 ? 12.641 5.594 9.453 1 96.38 117 HIS B O 1
ATOM 1912 N N . PHE B 1 118 ? 11.414 7.43 9.445 1 98.69 118 PHE B N 1
ATOM 1913 C CA . PHE B 1 118 ? 11.719 7.73 8.047 1 98.69 118 PHE B CA 1
ATOM 1914 C C . PHE B 1 118 ? 13.188 8.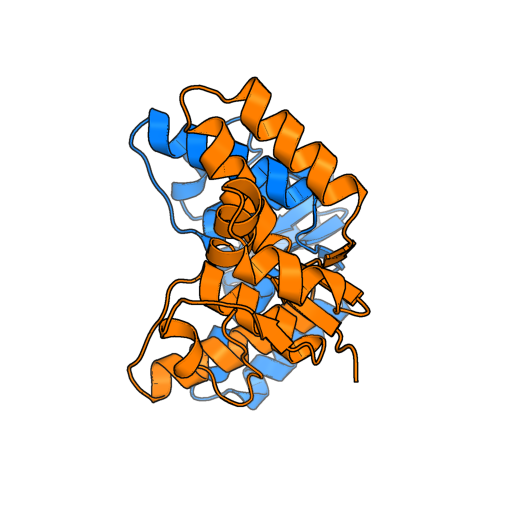109 7.883 1 98.69 118 PHE B C 1
ATOM 1916 O O . PHE B 1 118 ? 13.719 8.086 6.77 1 98.69 118 PHE B O 1
ATOM 1923 N N . GLY B 1 119 ? 13.805 8.461 8.945 1 98.38 119 GLY B N 1
ATOM 1924 C CA . GLY B 1 119 ? 15.242 8.711 8.914 1 98.38 119 GLY B CA 1
ATOM 1925 C C . GLY B 1 119 ? 16.047 7.477 8.57 1 98.38 119 GLY B C 1
ATOM 1926 O O . GLY B 1 119 ? 17.219 7.582 8.203 1 98.38 119 GLY B O 1
ATOM 1927 N N . GLU B 1 120 ? 15.469 6.305 8.688 1 98.56 120 GLU B N 1
ATOM 1928 C CA . GLU B 1 120 ? 16.156 5.047 8.398 1 98.56 120 GLU B CA 1
ATOM 1929 C C . GLU B 1 120 ? 16.156 4.758 6.898 1 98.56 120 GLU B C 1
ATOM 1931 O O . GLU B 1 120 ? 16.875 3.863 6.441 1 98.56 120 GLU B O 1
ATOM 1936 N N . VAL B 1 121 ? 15.383 5.484 6.117 1 98.81 121 VAL B N 1
ATOM 1937 C CA . VAL B 1 121 ? 15.25 5.234 4.688 1 98.81 121 VAL B CA 1
ATOM 1938 C C . VAL B 1 121 ? 16.281 6.059 3.922 1 98.81 121 VAL B C 1
ATOM 1940 O O . VAL B 1 121 ? 16.312 7.289 4.031 1 98.81 121 VAL B O 1
ATOM 1943 N N . GLU B 1 122 ? 17.109 5.449 3.076 1 98.25 122 GLU B N 1
ATOM 1944 C CA . GLU B 1 122 ? 18.141 6.113 2.287 1 98.25 122 GLU B CA 1
ATOM 1945 C C . GLU B 1 122 ? 17.531 6.918 1.145 1 98.25 122 GLU B C 1
ATOM 1947 O O . GLU B 1 122 ? 16.469 6.551 0.611 1 98.25 122 GLU B O 1
ATOM 1952 N N . ASP B 1 123 ? 18.188 7.984 0.813 1 98.12 123 ASP B N 1
ATOM 1953 C CA . ASP B 1 123 ? 17.844 8.789 -0.355 1 98.12 123 ASP B CA 1
ATOM 1954 C C . ASP B 1 123 ? 16.422 9.312 -0.257 1 98.12 123 ASP B C 1
ATOM 1956 O O . ASP B 1 123 ? 15.664 9.266 -1.231 1 98.12 123 ASP B O 1
ATOM 1960 N N . LEU B 1 124 ? 15.992 9.617 0.929 1 98.5 124 LEU B N 1
ATOM 1961 C CA . LEU B 1 124 ? 14.695 10.219 1.193 1 98.5 124 LEU B CA 1
ATOM 1962 C C . LEU B 1 124 ? 14.852 11.664 1.663 1 98.5 124 LEU B C 1
ATOM 1964 O O . LEU B 1 124 ? 15.602 11.938 2.602 1 98.5 124 LEU B O 1
ATOM 1968 N N . LYS B 1 125 ? 14.18 12.633 0.949 1 98.19 125 LYS B N 1
ATOM 1969 C CA . LYS B 1 125 ? 14.172 14.023 1.387 1 98.19 125 LYS B CA 1
ATOM 1970 C C . LYS B 1 125 ? 13.102 14.258 2.455 1 98.19 125 LYS B C 1
ATOM 1972 O O . LYS B 1 125 ? 11.93 13.953 2.242 1 98.19 125 LYS B O 1
ATOM 1977 N N . LEU B 1 126 ? 13.555 14.805 3.59 1 98.38 126 LEU B N 1
ATOM 1978 C CA . LEU B 1 126 ? 12.648 14.93 4.727 1 98.38 126 LEU B CA 1
ATOM 1979 C C . LEU B 1 126 ? 12.57 16.375 5.199 1 98.38 126 LEU B C 1
ATOM 1981 O O . LEU B 1 126 ? 13.562 17.109 5.141 1 98.38 126 LEU B O 1
ATOM 1985 N N . GLU B 1 127 ? 11.383 16.734 5.605 1 98.06 127 GLU B N 1
ATOM 1986 C CA . GLU B 1 127 ? 11.188 17.969 6.371 1 98.06 127 GLU B CA 1
ATOM 1987 C C . GLU B 1 127 ? 10.281 17.719 7.578 1 98.06 127 GLU B C 1
ATOM 1989 O O . GLU B 1 127 ? 9.406 16.859 7.539 1 98.06 127 GLU B O 1
ATOM 1994 N N . LYS B 1 128 ? 10.539 18.547 8.625 1 96.94 128 LYS B N 1
ATOM 1995 C CA . LYS B 1 128 ? 9.695 18.562 9.812 1 96.94 128 LYS B CA 1
ATOM 1996 C C . LYS B 1 128 ? 8.977 19.906 9.953 1 96.94 128 LYS B C 1
ATOM 1998 O O . LYS B 1 128 ? 9.594 20.953 9.844 1 96.94 128 LYS B O 1
ATOM 2003 N N . TRP B 1 129 ? 7.781 19.703 9.961 1 96.44 129 TRP B N 1
ATOM 2004 C CA . TRP B 1 129 ? 6.969 20.906 10.102 1 96.44 129 TRP B CA 1
ATOM 2005 C C . TRP B 1 129 ? 6.453 21.047 11.531 1 96.44 129 TRP B C 1
ATOM 2007 O O . TRP B 1 129 ? 6.129 20.047 12.18 1 96.44 129 TRP B O 1
#

Radius of gyration: 18.72 Å; Cα contacts (8 Å, |Δi|>4): 457; chains: 2; bounding box: 40×56×37 Å

Nearest PDB structures (foldseek):
  5ecy-assembly1_E  TM=9.641E-01  e=6.471E-13  Shigella flexneri
  5ecw-assembly1_A  TM=9.497E-01  e=1.142E-12  Shigella flexneri
  6sd6-assembly1_C  TM=9.354E-01  e=8.873E-13  Shigella sonnei
  9h6a-assembly1_A  TM=9.410E-01  e=4.881E-12  Escherichia coli KLY
  3zvk-assembly1_D  TM=9.278E-01  e=6.693E-12  Rickettsia felis

Secondary structure (DSSP, 8-state):
---EEEE-HHHHHHHHTT-HHHHHHHHH-SEEEEEHHHHHHHHHHHHHSTTHHHHHHHHHHHHTSSEEEPB-HHHHHHHHHHHHHHHHHT----HHHHHHHHHHHHHTPEEE---GGGGGSTT--EE--/---EEEE-HHHHHHHHTT-HHHHHHHHH-SEEEEEHHHHHHHHHHHHHSTTHHHHHHHHHHHHTSSEEEPB-HHHHHHHHHHHHHHHHHT----HHHHHHHHHHHHHTPEEE---GGGGGSTT--EE--

Foldseek 3Di:
DQFEEEEALVLVVCVVVPPPVSVVNVVSHPAYEYEVLSLVVQLVVLVPDPNNPVSVVVSVVVCVPHHYHYCDPQLVVQLVVQQVQCVVVVQDDDSSLSSSQSRCQSVVHEYEDPDCSCVSGPPHHYDYD/DQFEEEEALVLVVCVVVPPPVSVVNVVSHPAYEYEVLSLVVQLVVLVVDPNNPVSVVVSVVVCVPHHYHYCDPQLVVQLVVQQVQCVVVVQDDDSSLSSSQSRCQSVVHEYEDPDCSCVSGPPHHYDYD

Organism: Ammonifex degensii (strain DSM 10501 / KC4) (NCBI:txid429009)

pLDDT: mean 97.04, std 6.17, range [42.78, 98.94]

InterPro domains:
  IPR002716 PIN domain [PF01850] (6-122)
  IPR002716 PIN domain [SM00670] (3-120)
  IPR022907 VapC family [MF_00265] (5-128)
  IPR029060 PIN-like domain superfamily [SSF88723] (3-129)
  IPR050556 Type II toxin-antitoxin system RNase [PTHR33653] (5-129)

Solvent-accessible surface area (backbone atoms only — not comparable to full-atom values): 13550 Å² total; per-residue (Å²): 131,58,49,50,35,32,44,32,55,70,45,54,54,38,43,76,71,61,36,63,59,44,49,57,53,56,73,53,39,66,41,59,32,32,38,16,66,36,50,14,53,50,39,22,52,19,64,66,40,98,51,30,69,64,43,46,50,52,51,53,57,51,55,72,75,37,52,69,41,55,42,30,68,69,24,14,50,39,27,8,52,51,53,36,54,23,54,75,71,72,54,78,70,59,70,67,58,45,49,52,50,11,43,27,50,68,69,69,30,33,32,30,40,85,63,72,68,60,74,69,46,80,87,60,51,75,42,73,104,130,56,50,52,37,31,45,33,54,69,45,53,52,39,44,76,71,60,37,62,60,45,50,56,52,55,73,52,39,67,42,60,33,33,39,16,64,36,49,14,54,52,39,21,52,20,64,66,39,97,51,31,70,62,43,44,51,52,51,53,56,50,55,72,76,37,53,70,41,56,41,30,68,68,24,12,50,39,26,8,52,51,54,36,54,22,54,75,72,71,54,78,69,59,69,67,56,45,49,50,49,11,44,26,48,70,69,69,30,33,32,31,39,86,62,72,68,60,74,69,47,79,88,58,50,74,42,74,106